Protein AF-A0A7S1F2E7-F1 (afdb_monomer)

Sequence (267 aa):
MRHEATCPLLSLRSSLRAWLSRVRRRLTCGGFAGCEDGRIEALAFGALISMDSNTFSDDFDNADAFGRAISESTTFASAPDLCTPSGVSAFYSFFETNSADRLPWSRKRTLSTSHRSLDHPRVTDFEGYWELKRIEGDVDSFMAEAGAGWAMRQLAKSMNYGVGHTEQEVSVSDNVITIANKVGLKETVACLPLDAREVVGASLDGRQCITCAHWDGQCLRVDTKKMDGTKTSTSKRYFVGESLVVEASTMTGITVRRLYSERFRPM

Radius of gyration: 23.41 Å; Cα contacts (8 Å, |Δi|>4): 314; chains: 1; bounding box: 48×64×69 Å

InterPro domains:
  IPR012674 Calycin [G3DSA:2.40.128.20] (122-262)
  IPR012674 Calycin [SSF50814] (125-260)

Secondary structure (DSSP, 8-state):
---PPPPTHHHHHHHHHHHHHHHHHHHHS----S-GGGHHHHHHHHHHH---TT--SS-----HHHHHTTSS----------------TTSS-S-----------------------TTS--GGGG-EEEEEEEEEE-HHHHHHHTT--HHHHHHHHHTGGGTTTEEEEEEEETTEEEEEEEETTEEEEEEEESSS-EEEEE-TTS-EEEEEEEEETTEEEEEEEETTS-EEEEEEEEEETTEEEEEEE-TT--EEEEEEEE-----

Mean predicted aligned error: 15.24 Å

pLDDT: mean 71.51, std 27.05, range [26.69, 98.56]

Foldseek 3Di:
DDDDDDDPVVVVVVVVVVVVVVVVCVVVVDPDDDDPVVPPVVVVVVVVVPDDPPDPDDDPDDPPPVVVVPPPDDDDDDDDDDDDDPPDQPDPPDDDDPPPPPDPPPDPDDPPPPPQDPQAGDLCLPAAKWAFADKDFDVLVVCVLVVNDPVVSVVCVVCVVQHRQWMWGWDDDDQWIWIWIGGHPDIDIDIAGAPQDWDWDADPVRAIKIWGWYDDRRWTKIWIGHPVRHTFKIWIWHDDPQWIWIWIAGPVGGIMITTIHGDDDDD

Solvent-accessible surface area (backbone atoms only — not comparable to full-atom values): 16815 Å² total; per-residue (Å²): 136,87,83,84,80,85,72,74,72,68,62,56,59,55,55,52,52,54,48,55,54,50,56,52,47,57,68,74,68,61,89,76,83,86,70,80,84,64,56,63,66,53,51,61,54,54,61,70,73,70,61,75,92,83,78,89,76,90,85,92,84,72,81,68,69,68,64,61,75,70,72,81,78,86,83,88,84,86,85,82,93,81,93,76,93,86,77,84,83,79,82,75,79,86,78,87,70,89,79,79,82,77,72,88,81,84,71,89,73,73,88,67,85,63,81,74,56,88,88,57,69,52,80,72,73,64,45,44,39,30,33,28,69,43,76,45,65,58,59,62,63,46,38,44,76,73,66,47,52,70,70,60,49,54,53,36,55,75,49,59,68,36,48,80,47,27,37,36,40,31,46,73,56,98,62,31,43,36,41,36,39,32,51,78,83,47,72,48,77,46,78,39,42,54,81,55,47,78,40,82,44,71,42,98,88,67,45,66,25,35,35,30,22,33,77,56,89,68,26,47,32,35,45,33,21,40,81,88,65,50,72,53,42,41,36,37,37,37,72,59,87,84,30,44,33,42,36,38,32,43,82,90,61,52,48,34,38,38,36,20,38,75,46,87,75,86,129

Structure (mmCIF, N/CA/C/O backbone):
data_AF-A0A7S1F2E7-F1
#
_entry.id   AF-A0A7S1F2E7-F1
#
loop_
_atom_site.group_PDB
_atom_site.id
_atom_site.type_symbol
_atom_site.label_atom_id
_atom_site.label_alt_id
_atom_site.label_comp_id
_atom_site.label_asym_id
_atom_site.label_entity_id
_atom_site.label_seq_id
_atom_site.pdbx_PDB_ins_code
_atom_site.Cartn_x
_atom_site.Cartn_y
_atom_site.Cartn_z
_atom_site.occupancy
_atom_site.B_iso_or_equiv
_atom_site.auth_seq_id
_atom_site.auth_comp_id
_atom_site.auth_asym_id
_atom_site.auth_atom_id
_atom_site.pdbx_PDB_model_num
ATOM 1 N N . MET A 1 1 ? 26.638 18.504 -31.647 1.00 39.47 1 MET A N 1
ATOM 2 C CA . MET A 1 1 ? 26.180 19.670 -30.862 1.00 39.47 1 MET A CA 1
ATOM 3 C C . MET A 1 1 ? 25.590 19.146 -29.565 1.00 39.47 1 MET A C 1
ATOM 5 O O . MET A 1 1 ? 24.627 18.397 -29.621 1.00 39.47 1 MET A O 1
ATOM 9 N N . ARG A 1 2 ? 26.235 19.410 -28.423 1.00 28.69 2 ARG A N 1
ATOM 10 C CA . ARG A 1 2 ? 25.732 19.003 -27.104 1.00 28.69 2 ARG A CA 1
ATOM 11 C C . ARG A 1 2 ? 24.887 20.155 -26.560 1.00 28.69 2 ARG A C 1
ATOM 13 O O . ARG A 1 2 ? 25.407 21.255 -26.428 1.00 28.69 2 ARG A O 1
ATOM 20 N N . HIS A 1 3 ? 23.604 19.908 -26.313 1.00 29.58 3 HIS A N 1
ATOM 21 C CA . HIS A 1 3 ? 22.739 20.835 -25.589 1.00 29.58 3 HIS A CA 1
ATOM 22 C C . HIS A 1 3 ? 22.959 20.625 -24.089 1.00 29.58 3 HIS A C 1
ATOM 24 O O . HIS A 1 3 ? 22.669 19.551 -23.565 1.00 29.58 3 HIS A O 1
ATOM 30 N N . GLU A 1 4 ? 23.495 21.637 -23.411 1.00 31.84 4 GLU A N 1
ATOM 31 C CA . GLU A 1 4 ? 23.505 21.705 -21.951 1.00 31.84 4 GLU A CA 1
ATOM 32 C C . GLU A 1 4 ? 22.105 22.098 -21.463 1.00 31.84 4 GLU A C 1
ATOM 34 O O . GLU A 1 4 ? 21.573 23.146 -21.829 1.00 31.84 4 GLU A O 1
ATOM 39 N N . ALA A 1 5 ? 21.488 21.231 -20.659 1.00 32.59 5 ALA A N 1
ATOM 40 C CA . ALA A 1 5 ? 20.210 21.495 -20.016 1.00 32.59 5 ALA A CA 1
ATOM 41 C C . ALA A 1 5 ? 20.426 22.364 -18.769 1.00 32.59 5 ALA A C 1
ATOM 43 O O . ALA A 1 5 ? 21.135 21.987 -17.834 1.00 32.59 5 ALA A O 1
ATOM 44 N N . THR A 1 6 ? 19.806 23.542 -18.760 1.00 38.34 6 THR A N 1
ATOM 45 C CA . THR A 1 6 ? 19.826 24.484 -17.639 1.00 38.34 6 THR A CA 1
ATOM 46 C C . THR A 1 6 ? 19.000 23.934 -16.473 1.00 38.34 6 THR A C 1
ATOM 48 O O . THR A 1 6 ? 17.830 23.588 -16.622 1.00 38.34 6 THR A O 1
ATOM 51 N N . CYS A 1 7 ? 19.625 23.833 -15.301 1.00 32.81 7 CYS A N 1
ATOM 52 C CA . CYS A 1 7 ? 19.081 23.162 -14.123 1.00 32.81 7 CYS A CA 1
ATOM 53 C C . CYS A 1 7 ? 18.091 24.075 -13.348 1.00 32.81 7 CYS A C 1
ATOM 55 O O . CYS A 1 7 ? 18.486 25.165 -12.926 1.00 32.81 7 CYS A O 1
ATOM 57 N N . PRO A 1 8 ? 16.833 23.659 -13.084 1.00 38.09 8 PRO A N 1
ATOM 58 C CA . PRO A 1 8 ? 15.793 24.482 -12.437 1.00 38.09 8 PRO A CA 1
ATOM 59 C C . PRO A 1 8 ? 15.972 24.701 -10.916 1.00 38.09 8 PRO A C 1
ATOM 61 O O . PRO A 1 8 ? 15.154 25.359 -10.271 1.00 38.09 8 PRO A O 1
ATOM 64 N N . LEU A 1 9 ? 17.064 24.214 -10.319 1.00 38.12 9 LEU A N 1
ATOM 65 C CA . LEU A 1 9 ? 17.314 24.258 -8.868 1.00 38.12 9 LEU A CA 1
ATOM 66 C C . LEU A 1 9 ? 17.513 25.673 -8.288 1.00 38.12 9 LEU A C 1
ATOM 68 O O . LEU A 1 9 ? 17.379 25.868 -7.078 1.00 38.12 9 LEU A O 1
ATOM 72 N N . LEU A 1 10 ? 17.796 26.678 -9.122 1.00 36.28 10 LEU A N 1
ATOM 73 C CA . LEU A 1 10 ? 17.991 28.060 -8.664 1.00 36.28 10 LEU A CA 1
ATOM 74 C C . LEU A 1 10 ? 16.671 28.810 -8.410 1.00 36.28 10 LEU A C 1
ATOM 7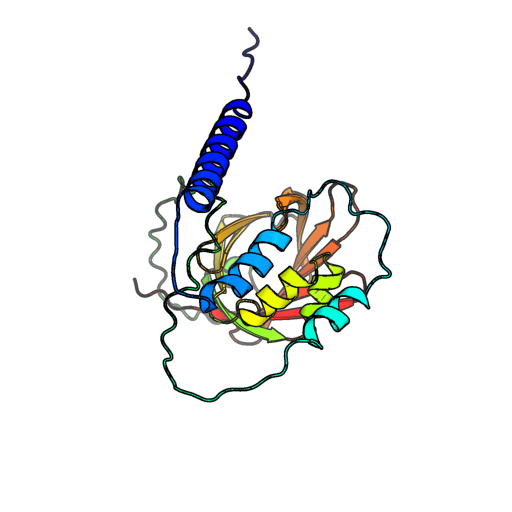6 O O . LEU A 1 10 ? 16.647 29.723 -7.585 1.00 36.28 10 LEU A O 1
ATOM 80 N N . SER A 1 11 ? 15.561 28.387 -9.026 1.00 44.97 11 SER A N 1
ATOM 81 C CA . SER A 1 11 ? 14.230 28.984 -8.809 1.00 44.97 11 SER A CA 1
ATOM 82 C C . SER A 1 11 ? 13.611 28.586 -7.458 1.00 44.97 11 SER A C 1
ATOM 84 O O . SER A 1 11 ? 12.856 29.350 -6.858 1.00 44.97 11 SER A O 1
ATOM 86 N N . LEU A 1 12 ? 13.986 27.423 -6.917 1.00 38.97 12 LEU A N 1
ATOM 87 C CA . LEU A 1 12 ? 13.426 26.897 -5.668 1.00 38.97 12 LEU A CA 1
ATOM 88 C C . LEU A 1 12 ? 13.927 27.663 -4.426 1.00 38.97 12 LEU A C 1
ATOM 90 O O . LEU A 1 12 ? 13.185 27.901 -3.472 1.00 38.97 12 LEU A O 1
ATOM 94 N N . ARG A 1 13 ? 15.199 28.087 -4.445 1.00 45.81 13 ARG A N 1
ATOM 95 C CA . ARG A 1 13 ? 15.850 28.766 -3.310 1.00 45.81 13 ARG A CA 1
ATOM 96 C C . ARG A 1 13 ? 15.360 30.203 -3.111 1.00 45.81 13 ARG A C 1
ATOM 98 O O . ARG A 1 13 ? 15.326 30.678 -1.974 1.00 45.81 13 ARG A O 1
ATOM 105 N N . SER A 1 14 ? 14.970 30.893 -4.183 1.00 48.38 14 SER A N 1
ATOM 106 C CA . SER A 1 14 ? 14.433 32.258 -4.107 1.00 48.38 14 SER A CA 1
ATOM 107 C C . SER A 1 14 ? 13.004 32.274 -3.556 1.00 48.38 14 SER A C 1
ATOM 109 O O . SER A 1 14 ? 12.697 33.093 -2.687 1.00 48.38 14 SER A O 1
ATOM 111 N N . SER A 1 15 ? 12.168 31.317 -3.965 1.00 51.94 15 SER A N 1
ATOM 112 C CA . SER A 1 15 ? 10.782 31.179 -3.500 1.00 51.94 15 SER A CA 1
ATOM 113 C C . SER A 1 15 ? 10.686 30.824 -2.010 1.00 51.94 15 SER A C 1
ATOM 115 O O . SER A 1 15 ? 9.899 31.433 -1.282 1.00 51.94 15 SER A O 1
ATOM 117 N N . LEU A 1 16 ? 11.552 29.929 -1.515 1.00 46.59 16 LEU A N 1
ATOM 118 C CA . LEU A 1 16 ? 11.601 29.558 -0.094 1.00 46.59 16 LEU A CA 1
ATOM 119 C C . LEU A 1 16 ? 12.043 30.733 0.799 1.00 46.59 16 LEU A C 1
ATOM 121 O O . LEU A 1 16 ? 11.422 31.008 1.827 1.00 46.59 16 LEU A O 1
ATOM 125 N N . ARG A 1 17 ? 13.073 31.490 0.386 1.00 59.97 17 ARG A N 1
ATOM 126 C CA . ARG A 1 17 ? 13.519 32.693 1.119 1.00 59.97 17 ARG A CA 1
ATOM 127 C C . ARG A 1 17 ? 12.451 33.786 1.130 1.00 59.97 17 ARG A C 1
ATOM 129 O O . ARG A 1 17 ? 12.253 34.433 2.159 1.00 59.97 17 ARG A O 1
ATOM 136 N N . ALA A 1 18 ? 11.739 33.981 0.018 1.00 61.00 18 ALA A N 1
ATOM 137 C CA . ALA A 1 18 ? 10.651 34.951 -0.058 1.00 61.00 18 ALA A CA 1
ATOM 138 C C . ALA A 1 18 ? 9.500 34.587 0.895 1.00 61.00 18 ALA A C 1
ATOM 140 O O . ALA A 1 18 ? 8.989 35.469 1.592 1.00 61.00 18 ALA A O 1
ATOM 141 N N . TRP A 1 19 ? 9.146 33.302 0.993 1.00 63.44 19 TRP A N 1
ATOM 142 C CA . TRP A 1 19 ? 8.111 32.812 1.904 1.00 63.44 19 TRP A CA 1
ATOM 143 C C . TRP A 1 19 ? 8.512 32.947 3.380 1.00 63.44 19 TRP A C 1
ATOM 145 O O . TRP A 1 19 ? 7.783 33.580 4.148 1.00 63.44 19 TRP A O 1
ATOM 155 N N . LEU A 1 20 ? 9.717 32.500 3.758 1.00 59.06 20 LEU A N 1
ATOM 156 C CA . LEU A 1 20 ? 10.249 32.665 5.120 1.00 59.06 20 LEU A CA 1
ATOM 157 C C . LEU A 1 20 ? 10.307 34.144 5.539 1.00 59.06 20 LEU A C 1
ATOM 159 O O . LEU A 1 20 ? 9.994 34.486 6.678 1.00 59.06 20 LEU A O 1
ATOM 163 N N . SER A 1 21 ? 10.615 35.052 4.605 1.00 67.25 21 SER A N 1
ATOM 164 C CA . SER A 1 21 ? 10.607 36.497 4.873 1.00 67.25 21 SER A CA 1
ATOM 165 C C . SER A 1 21 ? 9.204 37.081 5.110 1.00 67.25 21 SER A C 1
ATOM 167 O O . SER A 1 21 ? 9.083 38.109 5.780 1.00 67.25 21 SER A O 1
ATOM 169 N N . ARG A 1 22 ? 8.142 36.465 4.563 1.00 63.72 22 ARG A N 1
ATOM 170 C CA . ARG A 1 22 ? 6.741 36.877 4.783 1.00 63.72 22 ARG A CA 1
ATOM 171 C C . ARG A 1 22 ? 6.193 36.323 6.093 1.00 63.72 22 ARG A C 1
ATOM 173 O O . ARG A 1 22 ? 5.528 37.064 6.809 1.00 63.72 22 ARG A O 1
ATOM 180 N N . VAL A 1 23 ? 6.515 35.071 6.421 1.00 60.38 23 VAL A N 1
ATOM 181 C CA . VAL A 1 23 ? 6.162 34.455 7.711 1.00 60.38 23 VAL A CA 1
ATOM 182 C C . VAL A 1 23 ? 6.830 35.223 8.852 1.00 60.38 23 VAL A C 1
ATOM 184 O O . VAL A 1 23 ? 6.149 35.676 9.768 1.00 60.38 23 VAL A O 1
ATOM 187 N N . ARG A 1 24 ? 8.136 35.505 8.737 1.00 69.06 24 ARG A N 1
ATOM 188 C CA . ARG A 1 24 ? 8.874 36.290 9.735 1.00 69.06 24 ARG A CA 1
ATOM 189 C C . ARG A 1 24 ? 8.325 37.710 9.888 1.00 69.06 24 ARG A C 1
ATOM 191 O O . ARG A 1 24 ? 8.157 38.156 11.013 1.00 69.06 24 ARG A O 1
ATOM 198 N N . ARG A 1 25 ? 7.968 38.391 8.787 1.00 65.69 25 ARG A N 1
ATOM 199 C CA . ARG A 1 25 ? 7.355 39.735 8.842 1.00 65.69 25 ARG A CA 1
ATOM 200 C C . ARG A 1 25 ? 5.981 39.749 9.509 1.00 65.69 25 ARG A C 1
ATOM 202 O O . ARG A 1 25 ? 5.687 40.690 10.236 1.00 65.69 25 ARG A O 1
ATOM 209 N N . ARG A 1 26 ? 5.151 38.721 9.306 1.00 58.38 26 ARG A N 1
ATOM 210 C CA . ARG A 1 26 ? 3.853 38.616 9.998 1.00 58.38 26 ARG A CA 1
ATOM 211 C C . ARG A 1 26 ? 4.014 38.391 11.499 1.00 58.38 26 ARG A C 1
ATOM 213 O O . ARG A 1 26 ? 3.232 38.940 12.263 1.00 58.38 26 ARG A O 1
ATOM 220 N N . LEU A 1 27 ? 5.052 37.664 11.909 1.00 57.78 27 LEU A N 1
ATOM 221 C CA . LEU A 1 27 ? 5.362 37.435 13.322 1.00 57.78 27 LEU A CA 1
ATOM 222 C C . LEU A 1 27 ? 5.989 38.661 14.004 1.00 57.78 27 LEU A C 1
ATOM 224 O O . LEU A 1 27 ? 5.767 38.869 15.189 1.00 57.78 27 LEU A O 1
ATOM 228 N N . THR A 1 28 ? 6.740 39.497 13.279 1.00 62.25 28 THR A N 1
ATOM 229 C CA . THR A 1 28 ? 7.390 40.688 13.861 1.00 62.25 28 THR A CA 1
ATOM 230 C C . THR A 1 28 ? 6.540 41.959 13.826 1.00 62.25 28 THR A C 1
ATOM 232 O O . THR A 1 28 ? 6.852 42.900 14.546 1.00 62.25 28 THR A O 1
ATOM 235 N N . CYS A 1 29 ? 5.497 42.028 12.990 1.00 51.38 29 CYS A N 1
ATOM 236 C CA . CYS A 1 29 ? 4.684 43.244 12.822 1.00 51.38 29 CYS A CA 1
ATOM 237 C C . CYS A 1 29 ? 3.299 43.181 13.494 1.00 51.38 29 CYS A C 1
ATOM 239 O O . CYS A 1 29 ? 2.543 44.145 13.405 1.00 51.38 29 CYS A O 1
ATOM 241 N N . GLY A 1 30 ? 2.952 42.080 14.164 1.00 44.50 30 GLY A N 1
ATOM 242 C CA . GLY A 1 30 ? 1.693 41.947 14.897 1.00 44.50 30 GLY A CA 1
ATOM 243 C C . GLY A 1 30 ? 1.834 42.371 16.354 1.00 44.50 30 GLY A C 1
ATOM 244 O O . GLY A 1 30 ? 2.096 41.534 17.212 1.00 44.50 30 GLY A O 1
ATOM 245 N N . GLY A 1 31 ? 1.630 43.657 16.644 1.00 52.44 31 GLY A N 1
ATOM 246 C CA . GLY A 1 31 ? 1.320 44.113 17.997 1.00 52.44 31 GLY A CA 1
ATOM 247 C C . GLY A 1 31 ? -0.058 43.596 18.409 1.00 52.44 31 GLY A C 1
ATOM 248 O O . GLY A 1 31 ? -1.055 44.273 18.193 1.00 52.44 31 GLY A O 1
ATOM 249 N N . PHE A 1 32 ? -0.115 42.385 18.962 1.00 43.34 32 PHE A N 1
ATOM 250 C CA . PHE A 1 32 ? -1.311 41.851 19.608 1.00 43.34 32 PHE A CA 1
ATOM 251 C C . PHE A 1 32 ? -1.227 42.134 21.106 1.00 43.34 32 PHE A C 1
ATOM 253 O O . PHE A 1 32 ? -0.624 41.390 21.877 1.00 43.34 32 PHE A O 1
ATOM 260 N N . ALA A 1 33 ? -1.825 43.253 21.504 1.00 49.75 33 ALA A N 1
ATOM 261 C CA . ALA A 1 33 ? -2.261 43.453 22.872 1.00 49.75 33 ALA A CA 1
ATOM 262 C C . ALA A 1 33 ? -3.587 42.698 23.055 1.00 49.75 33 ALA A C 1
ATOM 264 O O . ALA A 1 33 ? -4.562 42.999 22.371 1.00 49.75 33 ALA A O 1
ATOM 265 N N . GLY A 1 34 ? -3.607 41.724 23.969 1.00 49.69 34 GLY A N 1
ATOM 266 C CA . GLY A 1 34 ? -4.841 41.177 24.541 1.00 49.69 34 GLY A CA 1
ATOM 267 C C . GLY A 1 34 ? -5.441 39.953 23.846 1.00 49.69 34 GLY A C 1
ATOM 268 O O . GLY A 1 34 ? -6.551 40.033 23.337 1.00 49.69 34 GLY A O 1
ATOM 269 N N . CYS A 1 35 ? -4.746 38.813 23.865 1.00 41.09 35 CYS A N 1
ATOM 270 C CA . CYS A 1 35 ? -5.386 37.489 23.887 1.00 41.09 35 CYS A CA 1
ATOM 271 C C . CYS A 1 35 ? -4.326 36.441 24.271 1.00 41.09 35 CYS A C 1
ATOM 273 O O . CYS A 1 35 ? -3.470 36.102 23.454 1.00 41.09 35 CYS A O 1
ATOM 275 N N . GLU A 1 36 ? -4.309 35.994 25.530 1.00 50.66 36 GLU A N 1
ATOM 276 C CA . GLU A 1 36 ? -3.274 35.075 26.039 1.00 50.66 36 GLU A CA 1
ATOM 277 C C . GLU A 1 36 ? -3.480 33.609 25.615 1.00 50.66 36 GLU A C 1
ATOM 279 O O . GLU A 1 36 ? -2.533 32.826 25.672 1.00 50.66 36 GLU A O 1
ATOM 284 N N . ASP A 1 37 ? -4.633 33.256 25.039 1.00 50.47 37 ASP A N 1
ATOM 285 C CA . ASP A 1 37 ? -4.961 31.859 24.708 1.00 50.47 37 ASP A CA 1
ATOM 286 C C . ASP A 1 37 ? -4.424 31.368 23.349 1.00 50.47 37 ASP A C 1
ATOM 288 O O . ASP A 1 37 ? -4.472 30.181 23.045 1.00 50.47 37 ASP A O 1
ATOM 292 N N . GLY A 1 38 ? -3.825 32.243 22.532 1.00 42.44 38 GLY A N 1
ATOM 293 C CA . GLY A 1 38 ? -3.190 31.858 21.257 1.00 42.44 38 GLY A CA 1
ATOM 294 C C . GLY A 1 38 ? -1.702 31.496 21.361 1.00 42.44 38 GLY A C 1
ATOM 295 O O . GLY A 1 38 ? -1.066 31.164 20.358 1.00 42.44 38 GLY A O 1
ATOM 296 N N . ARG A 1 39 ? -1.102 31.618 22.552 1.00 42.97 39 ARG A N 1
ATOM 297 C CA . ARG A 1 39 ? 0.361 31.612 22.712 1.00 42.97 39 ARG A CA 1
ATOM 298 C C . ARG A 1 39 ? 0.954 30.211 22.889 1.00 42.97 39 ARG A C 1
ATOM 300 O O . ARG A 1 39 ? 2.108 30.009 22.528 1.00 42.97 39 ARG A O 1
ATOM 307 N N . ILE A 1 40 ? 0.179 29.240 23.379 1.00 44.41 40 ILE A N 1
ATOM 308 C CA . ILE A 1 40 ? 0.685 27.892 23.698 1.00 44.41 40 ILE A CA 1
ATOM 309 C C . ILE A 1 40 ? 0.707 26.982 22.454 1.00 44.41 40 ILE A C 1
ATOM 311 O O . ILE A 1 40 ? 1.705 26.301 22.219 1.00 44.41 40 ILE A O 1
ATOM 315 N N . GLU A 1 41 ? -0.302 27.045 21.575 1.00 37.09 41 GLU A N 1
ATOM 316 C CA . GLU A 1 41 ? -0.317 26.230 20.345 1.00 37.09 41 GLU A CA 1
ATOM 317 C C . GLU A 1 41 ? 0.707 26.700 19.296 1.00 37.09 41 GLU A C 1
ATOM 319 O O . GLU A 1 41 ? 1.323 25.886 18.605 1.00 37.09 41 GLU A O 1
ATOM 324 N N . ALA A 1 42 ? 0.974 28.008 19.221 1.00 38.69 42 ALA A N 1
ATOM 325 C CA . ALA A 1 42 ? 1.976 28.561 18.310 1.00 38.69 42 ALA A CA 1
ATOM 326 C C . ALA A 1 42 ? 3.423 28.251 18.746 1.00 38.69 42 ALA A C 1
ATOM 328 O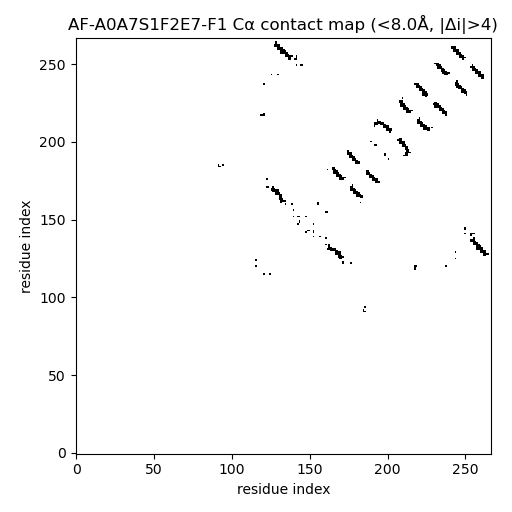 O . ALA A 1 42 ? 4.305 28.107 17.896 1.00 38.69 42 ALA A O 1
ATOM 329 N N . LEU A 1 43 ? 3.681 28.112 20.054 1.00 38.34 43 LEU A N 1
ATOM 330 C CA . LEU A 1 43 ? 5.005 27.758 20.578 1.00 38.34 43 LEU A CA 1
ATOM 331 C C . LEU A 1 43 ? 5.319 26.264 20.399 1.00 38.34 43 LEU A C 1
ATOM 333 O O . LEU A 1 43 ? 6.451 25.929 20.047 1.00 38.34 43 LEU A O 1
ATOM 337 N N . ALA A 1 44 ? 4.318 25.383 20.514 1.00 35.84 44 ALA A N 1
ATOM 338 C CA . ALA A 1 44 ? 4.466 23.967 20.166 1.00 35.84 44 ALA A CA 1
ATOM 339 C C . ALA A 1 44 ? 4.734 23.765 18.658 1.00 35.84 44 ALA A C 1
ATOM 341 O O . ALA A 1 44 ? 5.546 22.921 18.275 1.00 35.84 44 ALA A O 1
ATOM 342 N N . PHE A 1 45 ? 4.129 24.593 17.797 1.00 34.19 45 PHE A N 1
ATOM 343 C CA . PHE A 1 45 ? 4.357 24.555 16.347 1.00 34.19 45 PHE A CA 1
ATOM 344 C C . PHE A 1 45 ? 5.692 25.171 15.901 1.00 34.19 45 PHE A C 1
ATOM 346 O O . PHE A 1 45 ? 6.302 24.696 14.943 1.00 34.19 45 PHE A O 1
ATOM 353 N N . GLY A 1 46 ? 6.173 26.205 16.596 1.00 32.66 46 GLY A N 1
ATOM 354 C CA . GLY A 1 46 ? 7.466 26.835 16.313 1.00 32.66 46 GLY A CA 1
ATOM 355 C C . GLY A 1 46 ? 8.664 25.940 16.647 1.00 32.66 46 GLY A C 1
ATOM 356 O O . GLY A 1 46 ? 9.645 25.931 15.903 1.00 32.66 46 GLY A O 1
ATOM 357 N N . ALA A 1 47 ? 8.569 25.140 17.713 1.00 34.53 47 ALA A N 1
ATOM 358 C CA . ALA A 1 47 ? 9.630 24.213 18.108 1.00 34.53 47 ALA A CA 1
ATOM 359 C C . ALA A 1 47 ? 9.798 23.040 17.121 1.00 34.53 47 ALA A C 1
ATOM 361 O O . ALA A 1 47 ? 10.917 22.583 16.898 1.00 34.53 47 ALA A O 1
ATOM 362 N N . LEU A 1 48 ? 8.716 22.602 16.465 1.00 31.16 48 LEU A N 1
ATOM 363 C CA . LEU A 1 48 ? 8.739 21.474 15.522 1.00 31.16 48 LEU A CA 1
ATOM 364 C C . LEU A 1 48 ? 9.349 21.815 14.149 1.00 31.16 48 LEU A C 1
ATOM 366 O O . LEU A 1 48 ? 9.757 20.915 13.420 1.00 31.16 48 LEU A O 1
ATOM 370 N N . ILE A 1 49 ? 9.420 23.101 13.789 1.00 36.94 49 ILE A N 1
ATOM 371 C CA . ILE A 1 49 ? 9.941 23.569 12.488 1.00 36.94 49 ILE A CA 1
ATOM 372 C C . ILE A 1 49 ? 11.408 24.036 12.601 1.00 36.94 49 ILE A C 1
ATOM 374 O O . ILE A 1 49 ? 12.076 24.241 11.590 1.00 36.94 49 ILE A O 1
ATOM 378 N N . SER A 1 50 ? 11.948 24.141 13.820 1.00 30.58 50 SER A N 1
ATOM 379 C CA . SER A 1 50 ? 13.346 24.516 14.086 1.00 30.58 50 SER A CA 1
ATOM 380 C C . SER A 1 50 ? 14.260 23.311 14.357 1.00 30.58 50 SER A C 1
ATOM 382 O O . SER A 1 50 ? 15.216 23.422 15.124 1.00 30.58 50 SER A O 1
ATOM 384 N N . MET A 1 51 ? 13.981 22.158 13.746 1.00 31.73 51 MET A N 1
ATOM 385 C CA . MET A 1 51 ? 14.890 21.011 13.754 1.00 31.73 51 MET A CA 1
ATOM 386 C C . MET A 1 51 ? 15.429 20.785 12.342 1.00 31.73 51 MET A C 1
ATOM 388 O O . MET A 1 51 ? 14.744 20.252 11.471 1.00 31.73 51 MET A O 1
ATOM 392 N N . ASP A 1 52 ? 16.662 21.240 12.121 1.00 27.08 52 ASP A N 1
ATOM 393 C CA . ASP A 1 52 ? 17.436 20.950 10.919 1.00 27.08 52 ASP A CA 1
ATOM 394 C C . ASP A 1 52 ? 17.612 19.433 10.763 1.00 27.08 52 ASP A C 1
ATOM 396 O O . ASP A 1 52 ? 18.126 18.736 11.637 1.00 27.08 52 ASP A O 1
ATOM 400 N N . SER A 1 53 ? 17.210 18.911 9.607 1.00 36.78 53 SER A N 1
ATOM 401 C CA . SER A 1 53 ? 17.193 17.484 9.274 1.00 36.78 53 SER A CA 1
ATOM 402 C C . SER A 1 53 ? 18.571 16.899 8.922 1.00 36.78 53 SER A C 1
ATOM 404 O O . SER A 1 53 ? 18.637 15.953 8.140 1.00 36.78 53 SER A O 1
ATOM 406 N N . ASN A 1 54 ? 19.668 17.463 9.438 1.00 30.64 54 ASN A N 1
ATOM 407 C CA . ASN A 1 54 ? 21.031 17.060 9.058 1.00 30.64 54 ASN A CA 1
ATOM 408 C C . ASN A 1 54 ? 21.911 16.527 10.198 1.00 30.64 54 ASN A C 1
ATOM 410 O O . ASN A 1 54 ? 23.082 16.240 9.969 1.00 30.64 54 ASN A O 1
ATOM 414 N N . THR A 1 55 ? 21.349 16.309 11.383 1.00 35.09 55 THR A N 1
ATOM 415 C CA . THR A 1 55 ? 22.008 15.594 12.487 1.00 35.09 55 THR A CA 1
ATOM 416 C C . THR A 1 55 ? 20.958 14.794 13.246 1.00 35.09 55 THR A C 1
ATOM 418 O O . THR A 1 55 ? 20.424 15.242 14.254 1.00 35.09 55 THR A O 1
ATOM 421 N N . PHE A 1 56 ? 20.595 13.631 12.708 1.00 35.50 56 PHE A N 1
ATOM 422 C CA . PHE A 1 56 ? 19.801 12.631 13.424 1.00 35.50 56 PHE A CA 1
ATOM 423 C C . PHE A 1 56 ? 20.283 11.231 13.029 1.00 35.50 56 PHE A C 1
ATOM 425 O O . PHE A 1 56 ? 19.585 10.454 12.380 1.00 35.50 56 PHE A O 1
ATOM 432 N N . SER A 1 57 ? 21.536 10.947 13.370 1.00 39.94 57 SER A N 1
ATOM 433 C CA . SER A 1 57 ? 21.985 9.601 13.707 1.00 39.94 57 SER A CA 1
ATOM 434 C C . SER A 1 57 ? 22.784 9.729 14.998 1.00 39.94 57 SER A C 1
ATOM 436 O O . SER A 1 57 ? 23.610 10.630 15.096 1.00 39.94 57 SER A O 1
ATOM 438 N N . ASP A 1 58 ? 22.503 8.841 15.946 1.00 35.59 58 ASP A N 1
ATOM 439 C CA . ASP A 1 58 ? 23.163 8.701 17.248 1.00 35.59 58 ASP A CA 1
ATOM 440 C C . ASP A 1 58 ? 22.732 9.729 18.307 1.00 35.59 58 ASP A C 1
ATOM 442 O O . ASP A 1 58 ? 23.408 10.719 18.541 1.00 35.59 58 ASP A O 1
ATOM 446 N N . ASP A 1 59 ? 21.553 9.505 18.900 1.00 34.97 59 ASP A N 1
ATOM 447 C CA . ASP A 1 59 ? 21.320 9.592 20.356 1.00 34.97 59 ASP A CA 1
ATOM 448 C C . ASP A 1 59 ? 19.833 9.327 20.643 1.00 34.97 59 ASP A C 1
ATOM 450 O O . ASP A 1 59 ? 18.973 10.205 20.552 1.00 34.97 59 ASP A O 1
ATOM 454 N N . PHE A 1 60 ? 19.511 8.070 20.955 1.00 42.59 60 PHE A N 1
ATOM 455 C CA . PHE A 1 60 ? 18.159 7.626 21.296 1.00 42.59 60 PHE A CA 1
ATOM 456 C C . PHE A 1 60 ? 18.148 7.093 22.732 1.00 42.59 60 PHE A C 1
ATOM 458 O O . PHE A 1 60 ? 18.043 5.895 22.938 1.00 42.59 60 PHE A O 1
ATOM 465 N N . ASP A 1 61 ? 18.280 7.995 23.710 1.00 39.06 61 ASP A N 1
ATOM 466 C CA . ASP A 1 61 ? 18.063 7.721 25.143 1.00 39.06 61 ASP A CA 1
ATOM 467 C C . ASP A 1 61 ? 17.636 9.000 25.895 1.00 39.06 61 ASP A C 1
ATOM 469 O O . ASP A 1 61 ? 18.260 9.441 26.858 1.00 39.06 61 ASP A O 1
ATOM 473 N N . ASN A 1 62 ? 16.556 9.658 25.456 1.00 41.22 62 ASN A N 1
ATOM 474 C CA . ASN A 1 62 ? 15.961 10.734 26.259 1.00 41.22 62 ASN A CA 1
ATOM 475 C C . ASN A 1 62 ? 14.429 10.766 26.164 1.00 41.22 62 ASN A C 1
ATOM 477 O O . ASN A 1 62 ? 13.830 11.657 25.564 1.00 41.22 62 ASN A O 1
ATOM 481 N N . ALA A 1 63 ? 13.792 9.761 26.768 1.00 41.12 63 ALA A N 1
ATOM 482 C CA . ALA A 1 63 ? 12.344 9.729 26.983 1.00 41.12 63 ALA A CA 1
ATOM 483 C C . ALA A 1 63 ? 11.889 10.600 28.181 1.00 41.12 63 ALA A C 1
ATOM 485 O O . ALA A 1 63 ? 10.699 10.878 28.315 1.00 41.12 63 ALA A O 1
ATOM 486 N N . ASP A 1 64 ? 12.816 11.091 29.013 1.00 42.84 64 ASP A N 1
ATOM 487 C CA . ASP A 1 64 ? 12.496 11.775 30.277 1.00 42.84 64 ASP A CA 1
ATOM 488 C C . ASP A 1 64 ? 12.289 13.294 30.155 1.00 42.84 64 ASP A C 1
ATOM 490 O O . ASP A 1 64 ? 11.664 13.911 31.023 1.00 42.84 64 ASP A O 1
ATOM 494 N N . ALA A 1 65 ? 12.753 13.926 29.072 1.00 42.19 65 ALA A N 1
ATOM 495 C CA . ALA A 1 65 ? 12.623 15.376 28.904 1.00 42.19 65 ALA A CA 1
ATOM 496 C C . ALA A 1 65 ? 11.186 15.830 28.573 1.00 42.19 65 ALA A C 1
ATOM 498 O O . ALA A 1 65 ? 10.790 16.938 28.935 1.00 42.19 65 ALA A O 1
ATOM 499 N N . PHE A 1 66 ? 10.377 14.979 27.932 1.00 42.16 66 PHE A N 1
ATOM 500 C CA . PHE A 1 66 ? 9.017 15.349 27.518 1.00 42.16 66 PHE A CA 1
ATOM 501 C C . PHE A 1 66 ? 7.991 15.217 28.658 1.00 42.16 66 PHE A C 1
ATOM 503 O O . PHE A 1 66 ? 7.035 15.985 28.721 1.00 42.16 66 PHE A O 1
ATOM 510 N N . GLY A 1 67 ? 8.218 14.301 29.611 1.00 34.66 67 GLY A N 1
ATOM 511 C CA . GLY A 1 67 ? 7.334 14.102 30.767 1.00 34.66 67 GLY A CA 1
ATOM 512 C C . GLY A 1 67 ? 7.350 15.259 31.773 1.00 34.66 67 GLY A C 1
ATOM 513 O O . GLY A 1 67 ? 6.340 15.526 32.420 1.00 34.66 67 GLY A O 1
ATOM 514 N N . ARG A 1 68 ? 8.463 16.003 31.875 1.00 39.22 68 ARG A N 1
ATOM 515 C CA . ARG A 1 68 ? 8.580 17.128 32.823 1.00 39.22 68 ARG A CA 1
ATOM 516 C C . ARG A 1 68 ? 7.872 18.402 32.363 1.00 39.22 68 ARG A C 1
ATOM 518 O O . ARG A 1 68 ? 7.444 19.175 33.210 1.00 39.22 68 ARG A O 1
ATOM 525 N N . ALA A 1 69 ? 7.670 18.596 31.060 1.00 40.41 69 ALA A N 1
ATOM 526 C CA . ALA A 1 69 ? 7.004 19.793 30.536 1.00 40.41 69 ALA A CA 1
ATOM 527 C C . ALA A 1 69 ? 5.482 19.822 30.792 1.00 40.41 69 ALA A C 1
ATOM 529 O O . ALA A 1 69 ? 4.859 20.870 30.656 1.00 40.41 69 ALA A O 1
ATOM 530 N N . ILE A 1 70 ? 4.877 18.691 31.179 1.00 39.47 70 ILE A N 1
ATOM 531 C CA . ILE A 1 70 ? 3.420 18.555 31.359 1.00 39.47 70 ILE A CA 1
ATOM 532 C C . ILE A 1 70 ? 3.023 18.596 32.852 1.00 39.47 70 ILE A C 1
ATOM 534 O O . ILE A 1 70 ? 1.845 18.695 33.177 1.00 39.47 70 ILE A O 1
ATOM 538 N N . SER A 1 71 ? 3.987 18.582 33.784 1.00 37.75 71 SER A N 1
ATOM 539 C CA . SER A 1 71 ? 3.697 18.520 35.227 1.00 37.75 71 SER A CA 1
ATOM 540 C C . SER A 1 71 ? 3.635 19.880 35.945 1.00 37.75 71 SER A C 1
ATOM 542 O O . SER A 1 71 ? 3.272 19.905 37.120 1.00 37.75 71 SER A O 1
ATOM 544 N N . GLU A 1 72 ? 3.951 21.004 35.289 1.00 36.19 72 GLU A N 1
ATOM 545 C CA . GLU A 1 72 ? 4.047 22.328 35.948 1.00 36.19 72 GLU A CA 1
ATOM 546 C C . GLU A 1 72 ? 2.893 23.305 35.646 1.00 36.19 72 GLU A C 1
ATOM 548 O O . GLU A 1 72 ? 2.941 24.465 36.043 1.00 36.19 72 GLU A O 1
ATOM 553 N N . SER A 1 73 ? 1.806 22.858 35.014 1.00 37.44 73 SER A N 1
ATOM 554 C CA . SER A 1 73 ? 0.655 23.722 34.710 1.00 37.44 73 SER A CA 1
ATOM 555 C C . SER A 1 73 ? -0.653 23.093 35.185 1.00 37.44 73 SER A C 1
ATOM 557 O O . SER A 1 73 ? -1.426 22.566 34.389 1.00 37.44 73 SER A O 1
ATOM 559 N N . THR A 1 74 ? -0.921 23.165 36.492 1.00 33.91 74 THR A N 1
ATOM 560 C CA . THR A 1 74 ? -2.255 22.858 37.032 1.00 33.91 74 THR A CA 1
ATOM 561 C C . THR A 1 74 ? -2.707 23.955 37.994 1.00 33.91 74 THR A C 1
ATOM 563 O O . THR A 1 74 ? -2.531 23.841 39.201 1.00 33.91 74 THR A O 1
ATOM 566 N N . THR A 1 75 ? -3.340 25.001 37.458 1.00 36.38 75 THR A N 1
ATOM 567 C CA . THR A 1 75 ? -4.330 25.784 38.210 1.00 36.38 75 THR A CA 1
ATOM 568 C C . THR A 1 75 ? -5.541 25.998 37.309 1.00 36.38 75 THR A C 1
ATOM 570 O O . THR A 1 75 ? -5.433 26.520 36.204 1.00 36.38 75 THR A O 1
ATOM 573 N N . PHE A 1 76 ? -6.678 25.503 37.783 1.00 35.50 76 PHE A N 1
ATOM 574 C CA . PHE A 1 76 ? -7.947 25.353 37.081 1.00 35.50 76 PHE A CA 1
ATOM 575 C C . PHE A 1 76 ? -8.818 26.608 37.255 1.00 35.50 76 PHE A C 1
ATOM 577 O O . PHE A 1 76 ? -8.934 27.116 38.370 1.00 35.50 76 PHE A O 1
ATOM 584 N N . ALA A 1 77 ? -9.492 27.054 36.194 1.00 32.56 77 ALA A N 1
ATOM 585 C CA . ALA A 1 77 ? -10.676 27.910 36.279 1.00 32.56 77 ALA A CA 1
ATOM 586 C C . ALA A 1 77 ? -11.680 27.514 35.181 1.00 32.56 77 ALA A C 1
ATOM 588 O O . ALA A 1 77 ? -11.298 27.186 34.060 1.00 32.56 77 ALA A O 1
ATOM 589 N N . SER A 1 78 ? -12.959 27.484 35.551 1.00 41.44 78 SER A N 1
ATOM 590 C CA . SER A 1 78 ? -14.064 26.851 34.824 1.00 41.44 78 SER A CA 1
ATOM 591 C C . SER A 1 78 ? -14.723 27.715 33.731 1.00 41.44 78 SER A C 1
ATOM 593 O O . SER A 1 78 ? -15.041 28.871 33.993 1.00 41.44 78 SER A O 1
ATOM 595 N N . ALA A 1 79 ? -15.106 27.033 32.633 1.00 32.22 79 ALA A N 1
ATOM 596 C CA . ALA A 1 79 ? -16.225 27.269 31.685 1.00 32.22 79 ALA A CA 1
ATOM 597 C C . ALA A 1 79 ? -16.166 28.484 30.712 1.00 32.22 79 ALA A C 1
ATOM 599 O O . ALA A 1 79 ? -15.477 29.452 31.020 1.00 32.22 79 ALA A O 1
ATOM 600 N N . PRO A 1 80 ? -16.930 28.510 29.581 1.00 45.31 80 PRO A N 1
ATOM 601 C CA . PRO A 1 80 ? -17.885 27.521 29.042 1.00 45.31 80 PRO A CA 1
ATOM 602 C C . PRO A 1 80 ? -17.653 27.075 27.569 1.00 45.31 80 PRO A C 1
ATOM 604 O O . PRO A 1 80 ? -16.785 27.573 26.857 1.00 45.31 80 PRO A O 1
ATOM 607 N N . ASP A 1 81 ? -18.492 26.121 27.147 1.00 43.19 81 ASP A N 1
ATOM 608 C CA . ASP A 1 81 ? -18.662 25.529 25.813 1.00 43.19 81 ASP A CA 1
ATOM 609 C C . ASP A 1 81 ? -18.623 26.512 24.636 1.00 43.19 81 ASP A C 1
ATOM 611 O O . ASP A 1 81 ? -19.413 27.449 24.610 1.00 43.19 81 ASP A O 1
ATOM 615 N N . LEU A 1 82 ? -17.826 26.206 23.602 1.00 29.20 82 LEU A N 1
ATOM 616 C CA . LEU A 1 82 ? -18.040 26.636 22.210 1.00 29.20 82 LEU A CA 1
ATOM 617 C C . LEU A 1 82 ? -17.271 25.700 21.252 1.00 29.20 82 LEU A C 1
ATOM 619 O O . LEU A 1 82 ? -16.117 25.924 20.897 1.00 29.20 82 LEU A O 1
ATOM 623 N N . CYS A 1 83 ? -17.929 24.622 20.819 1.00 32.47 83 CYS A N 1
ATOM 624 C CA . CYS A 1 83 ? -17.459 23.771 19.725 1.00 32.47 83 CYS A CA 1
ATOM 625 C C . CYS A 1 83 ? -17.803 24.404 18.370 1.00 32.47 83 CYS A C 1
ATOM 627 O O . CYS A 1 83 ? -18.958 24.369 17.953 1.00 32.47 83 CYS A O 1
ATOM 629 N N . THR A 1 84 ? -16.802 24.886 17.630 1.00 38.38 84 THR A N 1
ATOM 630 C CA . THR A 1 84 ? -16.856 24.914 16.156 1.00 38.38 84 THR A CA 1
ATOM 631 C C . THR A 1 84 ? -15.486 24.530 15.584 1.00 38.38 84 THR A C 1
ATOM 633 O O . THR A 1 84 ? -14.500 25.199 15.886 1.00 38.38 84 THR A O 1
ATOM 636 N N . PRO A 1 85 ? -15.363 23.463 14.767 1.00 38.00 85 PRO A N 1
ATOM 637 C CA . PRO A 1 85 ? -14.096 23.119 14.141 1.00 38.00 85 PRO A CA 1
ATOM 638 C C . PRO A 1 85 ? -14.052 23.692 12.721 1.00 38.00 85 PRO A C 1
ATOM 640 O O . PRO A 1 85 ? -14.423 23.038 11.751 1.00 38.00 85 PRO A O 1
ATOM 643 N N . SER A 1 86 ? -13.552 24.917 12.582 1.00 35.59 86 SER A N 1
ATOM 644 C CA . SER A 1 86 ? -13.117 25.468 11.293 1.00 35.59 86 SER A CA 1
ATOM 645 C C . SER A 1 86 ? -11.629 25.800 11.375 1.00 35.59 86 SER A C 1
ATOM 647 O O . SER A 1 86 ? -11.257 26.955 11.554 1.00 35.59 86 SER A O 1
ATOM 649 N N . GLY A 1 87 ? -10.764 24.781 11.312 1.00 30.41 87 GLY A N 1
ATOM 650 C CA . GLY A 1 87 ? -9.323 25.021 11.479 1.00 30.41 87 GLY A CA 1
ATOM 651 C C . GLY A 1 87 ? -8.339 23.933 11.050 1.00 30.41 87 GLY A C 1
ATOM 652 O O . GLY A 1 87 ? -7.143 24.185 11.092 1.00 30.41 87 GLY A O 1
ATOM 653 N N . VAL A 1 88 ? -8.773 22.752 10.592 1.00 32.75 88 VAL A N 1
ATOM 654 C CA . VAL A 1 88 ? -7.840 21.624 10.344 1.00 32.75 88 VAL A CA 1
ATOM 655 C C . VAL A 1 88 ? -7.423 21.461 8.870 1.00 32.75 88 VAL A C 1
ATOM 657 O O . VAL A 1 88 ? -6.729 20.516 8.510 1.00 32.75 88 VAL A O 1
ATOM 660 N N . SER A 1 89 ? -7.807 22.383 7.981 1.00 34.91 89 SER A N 1
ATOM 661 C CA . SER A 1 89 ? -7.654 22.193 6.524 1.00 34.91 89 SER A CA 1
ATOM 662 C C . SER A 1 89 ? -6.310 22.652 5.926 1.00 34.91 89 SER A C 1
ATOM 664 O O . SER A 1 89 ? -6.110 22.497 4.722 1.00 34.91 89 SER A O 1
ATOM 666 N N . ALA A 1 90 ? -5.383 23.222 6.703 1.00 28.19 90 ALA A N 1
ATOM 667 C CA . ALA A 1 90 ? -4.227 23.939 6.140 1.00 28.19 90 ALA A CA 1
ATOM 668 C C . ALA A 1 90 ? -2.893 23.162 6.110 1.00 28.19 90 ALA A C 1
ATOM 670 O O . ALA A 1 90 ? -1.876 23.735 5.730 1.00 28.19 90 ALA A O 1
ATOM 671 N N . PHE A 1 91 ? -2.860 21.876 6.482 1.00 29.62 91 PHE A N 1
ATOM 672 C CA . PHE A 1 91 ? -1.589 21.150 6.667 1.00 29.62 91 PHE A CA 1
ATOM 673 C C . PHE A 1 91 ? -1.122 20.259 5.502 1.00 29.62 91 PHE A C 1
ATOM 675 O O . PHE A 1 91 ? -0.037 19.688 5.573 1.00 29.62 91 PHE A O 1
ATOM 682 N N . TYR A 1 92 ? -1.868 20.190 4.394 1.00 33.50 92 TYR A N 1
ATOM 683 C CA . TYR A 1 92 ? -1.509 19.368 3.223 1.00 33.50 92 TYR A CA 1
ATOM 684 C C . TYR A 1 92 ? -1.310 20.176 1.937 1.00 33.50 92 TYR A C 1
ATOM 686 O O . TYR A 1 92 ? -1.753 19.779 0.863 1.00 33.50 92 TYR A O 1
ATOM 694 N N . SER A 1 93 ? -0.614 21.305 2.020 1.00 27.03 93 SER A N 1
ATOM 695 C CA . SER A 1 93 ? -0.257 22.106 0.846 1.00 27.03 93 SER A CA 1
ATOM 696 C C . SER A 1 93 ? 1.250 22.313 0.777 1.00 27.03 93 SER A C 1
ATOM 698 O O . SER A 1 93 ? 1.735 23.331 1.263 1.00 27.03 93 SER A O 1
ATOM 700 N N . PHE A 1 94 ? 1.993 21.361 0.190 1.00 29.36 94 PHE A N 1
ATOM 701 C CA . PHE A 1 94 ? 3.338 21.669 -0.333 1.00 29.36 94 PHE A CA 1
ATOM 702 C C . PHE A 1 94 ? 3.933 20.716 -1.392 1.00 29.36 94 PHE A C 1
ATOM 704 O O . PHE A 1 94 ? 5.116 20.822 -1.698 1.00 29.36 94 PHE A O 1
ATOM 711 N N . PHE A 1 95 ? 3.158 19.825 -2.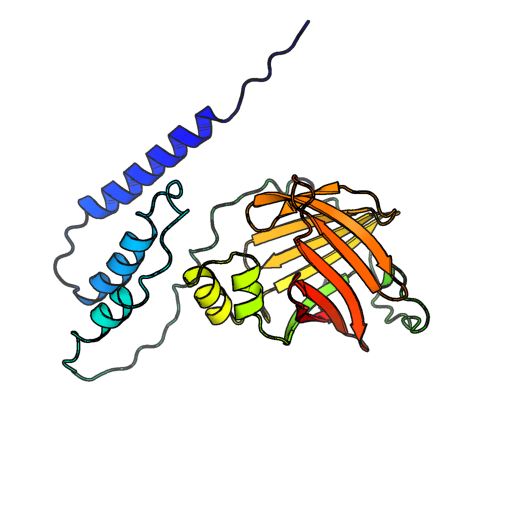016 1.00 26.69 95 PHE A N 1
ATOM 712 C CA . PHE A 1 95 ? 3.632 19.102 -3.204 1.00 26.69 95 PHE A CA 1
ATOM 713 C C . PHE A 1 95 ? 2.575 19.154 -4.297 1.00 26.69 95 PHE A C 1
ATOM 715 O O . PHE A 1 95 ? 1.653 18.348 -4.343 1.00 26.69 95 PHE A O 1
ATOM 722 N N . GLU A 1 96 ? 2.725 20.146 -5.163 1.00 29.38 96 GLU A N 1
ATOM 723 C CA . GLU A 1 96 ? 2.060 20.206 -6.454 1.00 29.38 96 GLU A CA 1
ATOM 724 C C . GLU A 1 96 ? 2.942 19.423 -7.437 1.00 29.38 96 GLU A C 1
ATOM 726 O O . GLU A 1 96 ? 3.952 19.920 -7.934 1.00 29.38 96 GLU A O 1
ATOM 731 N N . THR A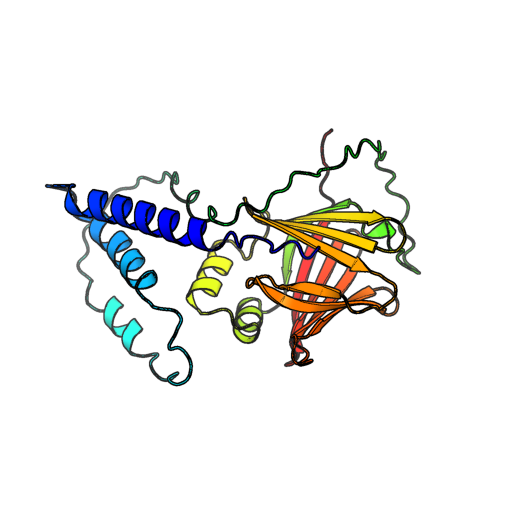 1 97 ? 2.627 18.150 -7.670 1.00 33.44 97 THR A N 1
ATOM 732 C CA . THR A 1 97 ? 3.141 17.443 -8.847 1.00 33.44 97 THR A CA 1
ATOM 733 C C . THR A 1 97 ? 2.141 17.643 -9.970 1.00 33.44 97 THR A C 1
ATOM 735 O O . THR A 1 97 ? 0.992 17.228 -9.836 1.00 33.44 97 THR A O 1
ATOM 738 N N . ASN A 1 98 ? 2.589 18.288 -11.051 1.00 31.00 98 ASN A N 1
ATOM 739 C CA . ASN A 1 98 ? 1.871 18.449 -12.316 1.00 31.00 98 ASN A CA 1
ATOM 740 C C . ASN A 1 98 ? 1.116 17.161 -12.701 1.00 31.00 98 ASN A C 1
ATOM 742 O O . ASN A 1 98 ? 1.697 16.228 -13.248 1.00 31.00 98 ASN A O 1
ATOM 746 N N . SER A 1 99 ? -0.187 17.131 -12.421 1.00 42.50 99 SER A N 1
ATOM 747 C CA . SER A 1 99 ? -1.150 16.137 -12.905 1.00 42.50 99 SER A CA 1
ATOM 748 C C . SER A 1 99 ? -1.825 16.710 -14.155 1.00 42.50 99 SER A C 1
ATOM 750 O O . SER A 1 99 ? -3.010 17.030 -14.143 1.00 42.50 99 SER A O 1
ATOM 752 N N . ALA A 1 100 ? -1.040 16.959 -15.210 1.00 34.81 100 ALA A N 1
ATOM 753 C CA . ALA A 1 100 ? -1.537 17.614 -16.425 1.00 34.81 100 ALA A CA 1
ATOM 754 C C . ALA A 1 100 ? -1.967 16.643 -17.539 1.00 34.81 100 ALA A C 1
ATOM 756 O O . ALA A 1 100 ? -2.669 17.069 -18.446 1.00 34.81 100 ALA A O 1
ATOM 757 N N . ASP A 1 101 ? -1.670 15.344 -17.438 1.00 38.41 101 ASP A N 1
ATOM 758 C CA . ASP A 1 101 ? -2.093 14.350 -18.437 1.00 38.41 101 ASP A CA 1
ATOM 759 C C . ASP A 1 101 ? -3.117 13.369 -17.851 1.00 38.41 101 ASP A C 1
ATOM 761 O O . ASP A 1 101 ? -2.915 12.156 -17.794 1.00 38.41 101 ASP A O 1
ATOM 765 N N . ARG A 1 102 ? -4.259 13.895 -17.394 1.00 46.16 102 ARG A N 1
ATOM 766 C CA . ARG A 1 102 ? -5.451 13.064 -17.184 1.00 46.16 102 ARG A CA 1
ATOM 767 C C . ARG A 1 102 ? -6.068 12.781 -18.554 1.00 46.16 102 ARG A C 1
ATOM 769 O O . ARG A 1 102 ? -6.833 13.590 -19.075 1.00 46.16 102 ARG A O 1
ATOM 776 N N . LEU A 1 103 ? -5.701 11.647 -19.153 1.00 49.91 103 LEU A N 1
ATOM 777 C CA . LEU A 1 103 ? -6.334 11.152 -20.378 1.00 49.91 103 LEU A CA 1
ATOM 778 C C . LEU A 1 103 ? -7.867 11.073 -20.198 1.00 49.91 103 LEU A C 1
ATOM 780 O O . LEU A 1 103 ? -8.341 10.710 -19.117 1.00 49.91 103 LEU A O 1
ATOM 784 N N . PRO A 1 104 ? -8.662 11.384 -21.239 1.00 45.59 104 PRO A N 1
ATOM 785 C CA . PRO A 1 104 ? -10.120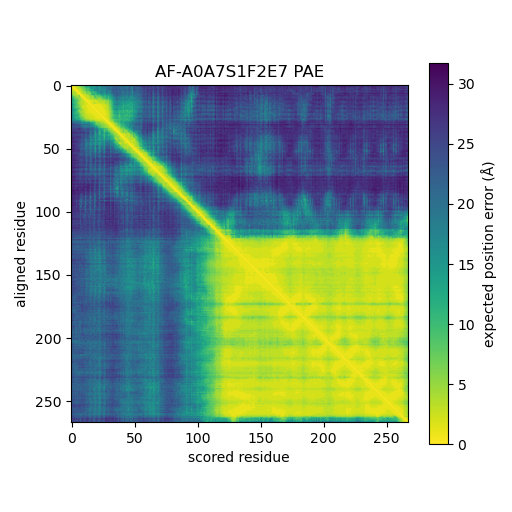 11.388 -21.165 1.00 45.59 104 PRO A CA 1
ATOM 786 C C . PRO A 1 104 ? -10.671 9.956 -21.072 1.00 45.59 104 PRO A C 1
ATOM 788 O O . PRO A 1 104 ? -10.977 9.313 -22.075 1.00 45.59 104 PRO A O 1
ATOM 791 N N . TRP A 1 105 ? -10.820 9.440 -19.852 1.00 54.75 105 TRP A N 1
ATOM 792 C CA . TRP A 1 105 ? -11.356 8.100 -19.602 1.00 54.75 105 TRP A CA 1
ATOM 793 C C . TRP A 1 105 ? -12.893 8.103 -19.609 1.00 54.75 105 TRP A C 1
ATOM 795 O O . TRP A 1 105 ? -13.549 7.987 -18.581 1.00 54.75 105 TRP A O 1
ATOM 805 N N . SER A 1 106 ? -13.500 8.219 -20.792 1.00 46.78 106 SER A N 1
ATOM 806 C CA . SER A 1 106 ? -14.935 7.956 -20.987 1.00 46.78 106 SER A CA 1
ATOM 807 C C . SER A 1 106 ? -15.166 6.502 -21.411 1.00 46.78 106 SER A C 1
ATOM 809 O O . SER A 1 106 ? -15.523 6.222 -22.554 1.00 46.78 106 SER A O 1
ATOM 811 N N . ARG A 1 107 ? -14.981 5.546 -20.491 1.00 52.59 107 ARG A N 1
ATOM 812 C CA . ARG A 1 107 ? -15.557 4.197 -20.637 1.00 52.59 107 ARG A CA 1
ATOM 813 C C . ARG A 1 107 ? -16.748 4.080 -19.699 1.00 52.59 107 ARG A C 1
ATOM 815 O O . ARG A 1 107 ? -16.589 4.055 -18.484 1.00 52.59 107 ARG A O 1
ATOM 822 N N . LYS A 1 108 ? -17.944 3.983 -20.281 1.00 48.56 108 LYS A N 1
ATOM 823 C CA . LYS A 1 108 ? -19.180 3.645 -19.571 1.00 48.56 108 LYS A CA 1
ATOM 824 C C . LYS A 1 108 ? -19.062 2.206 -19.068 1.00 48.56 108 LYS A C 1
ATOM 826 O O . LYS A 1 108 ? -19.383 1.273 -19.798 1.00 48.56 108 LYS A O 1
ATOM 831 N N . ARG A 1 109 ? -18.548 2.013 -17.854 1.00 53.00 109 ARG A N 1
ATOM 832 C CA . ARG A 1 109 ? -18.612 0.715 -17.183 1.00 53.00 109 ARG A CA 1
ATOM 833 C C . ARG A 1 109 ? -19.986 0.646 -16.523 1.00 53.00 109 ARG A C 1
ATOM 835 O O . ARG A 1 109 ? -20.223 1.265 -15.492 1.00 53.00 109 ARG A O 1
ATOM 842 N N . THR A 1 110 ? -20.925 -0.036 -17.171 1.00 54.06 110 THR A N 1
ATOM 843 C CA . THR A 1 110 ? -22.108 -0.561 -16.486 1.00 54.06 110 THR A CA 1
ATOM 844 C C . THR A 1 110 ? -21.595 -1.354 -15.289 1.00 54.06 110 THR A C 1
ATOM 846 O O . THR A 1 110 ? -20.674 -2.154 -15.459 1.00 54.06 110 THR A O 1
ATOM 849 N N . LEU A 1 111 ? -22.149 -1.111 -14.098 1.00 55.19 111 LEU A N 1
ATOM 850 C CA . LEU A 1 111 ? -21.95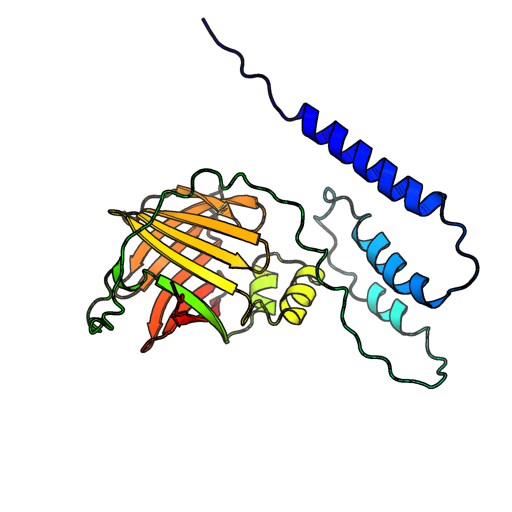5 -1.933 -12.901 1.00 55.19 111 LEU A CA 1
ATOM 851 C C . LEU A 1 111 ? -22.474 -3.348 -13.185 1.00 55.19 111 LEU A C 1
ATOM 853 O O . LEU A 1 111 ? -23.542 -3.756 -12.741 1.00 55.19 111 LEU A O 1
ATOM 857 N N . SER A 1 112 ? -21.754 -4.095 -14.009 1.00 48.44 112 SER A N 1
ATOM 858 C CA . SER A 1 112 ? -21.870 -5.530 -14.023 1.00 48.44 112 SER A CA 1
ATOM 859 C C . SER A 1 112 ? -21.123 -5.952 -12.775 1.00 48.44 112 SER A C 1
ATOM 861 O O . SER A 1 112 ? -19.893 -5.968 -12.763 1.00 48.44 112 SER A O 1
ATOM 863 N N . THR A 1 113 ? -21.873 -6.257 -11.716 1.00 55.69 113 THR A N 1
ATOM 864 C CA . THR A 1 113 ? -21.448 -7.153 -10.636 1.00 55.69 113 THR A CA 1
ATOM 865 C C . THR A 1 113 ? -21.192 -8.526 -11.265 1.00 55.69 113 THR A C 1
ATOM 867 O O . THR A 1 113 ? -21.924 -9.492 -11.074 1.00 55.69 113 THR A O 1
ATOM 870 N N . SER A 1 114 ? -20.204 -8.567 -12.155 1.00 55.12 114 SER A N 1
ATOM 871 C CA . SER A 1 114 ? -19.699 -9.744 -12.821 1.00 55.12 114 SER A CA 1
ATOM 872 C C . SER A 1 114 ? -19.223 -10.650 -11.709 1.00 55.12 114 SER A C 1
ATOM 874 O O . SER A 1 114 ? -18.368 -10.259 -10.918 1.00 55.12 114 SER A O 1
ATOM 876 N N . HIS A 1 115 ? -19.822 -11.830 -11.643 1.00 62.38 115 HIS A N 1
ATOM 877 C CA . HIS A 1 115 ? -19.480 -12.907 -10.732 1.00 62.38 115 HIS A CA 1
ATOM 878 C C . HIS A 1 115 ? -17.948 -13.074 -10.708 1.00 62.38 115 HIS A C 1
ATOM 880 O O . HIS A 1 115 ? -17.372 -13.626 -11.647 1.00 62.38 115 HIS A O 1
ATOM 886 N N . ARG A 1 116 ? -17.265 -12.523 -9.690 1.00 70.31 116 ARG A N 1
ATOM 887 C CA . ARG A 1 116 ? -15.808 -12.660 -9.561 1.00 70.31 116 ARG A CA 1
ATOM 888 C C . ARG A 1 116 ? -15.519 -14.150 -9.429 1.00 70.31 116 ARG A C 1
ATOM 890 O O . ARG A 1 116 ? -16.117 -14.828 -8.594 1.00 70.31 116 ARG A O 1
ATOM 897 N N . SER A 1 117 ? -14.663 -14.676 -10.300 1.00 65.81 117 SER A N 1
ATOM 898 C CA . SER A 1 117 ? -14.262 -16.077 -10.216 1.00 65.81 117 SER A CA 1
ATOM 899 C C . SER A 1 117 ? -13.422 -16.243 -8.953 1.00 65.81 117 SER A C 1
ATOM 901 O O . SER A 1 117 ? -12.338 -15.676 -8.848 1.00 65.81 117 SER A O 1
ATOM 903 N N . LEU A 1 118 ? -13.945 -16.991 -7.981 1.00 68.62 118 LEU A N 1
ATOM 904 C CA . LEU A 1 118 ? -13.266 -17.237 -6.705 1.00 68.62 118 LEU A CA 1
ATOM 905 C C . LEU A 1 118 ? -12.004 -18.099 -6.870 1.00 68.62 118 LEU A C 1
ATOM 907 O O . LEU A 1 118 ? -11.141 -18.107 -5.996 1.00 68.62 118 LEU A O 1
ATOM 911 N N . ASP A 1 119 ? -11.880 -18.798 -7.998 1.00 75.69 119 ASP A N 1
ATOM 912 C CA . ASP A 1 119 ? -10.824 -19.786 -8.212 1.00 75.69 119 ASP A CA 1
ATOM 913 C C . ASP A 1 119 ? -9.518 -19.150 -8.718 1.00 75.69 119 ASP A C 1
ATOM 915 O O . ASP A 1 119 ? -8.426 -19.667 -8.455 1.00 75.69 119 ASP A O 1
ATOM 919 N N . HIS A 1 120 ? -9.598 -18.002 -9.402 1.00 79.81 120 HIS A N 1
ATOM 920 C CA . HIS A 1 120 ? -8.420 -17.269 -9.865 1.00 79.81 120 HIS A CA 1
ATOM 921 C C . HIS A 1 120 ? -8.744 -15.792 -10.129 1.00 79.81 120 HIS A C 1
ATOM 923 O O . HIS A 1 120 ? -9.300 -15.477 -11.190 1.00 79.81 120 HIS A O 1
ATOM 929 N N . PRO A 1 121 ? -8.403 -14.874 -9.203 1.00 85.50 121 PRO A N 1
ATOM 930 C CA . PRO A 1 121 ? -8.614 -13.458 -9.443 1.00 85.50 121 PRO A CA 1
ATOM 931 C C . PRO A 1 121 ? -7.756 -13.017 -10.625 1.00 85.50 121 PRO A C 1
ATOM 933 O O . PRO A 1 121 ? -6.553 -13.274 -10.694 1.00 85.50 121 PRO A O 1
ATOM 936 N N . ARG A 1 122 ? -8.393 -12.353 -11.580 1.00 90.25 122 ARG A N 1
ATOM 937 C CA . ARG A 1 122 ? -7.723 -11.727 -12.715 1.00 90.25 122 ARG A CA 1
ATOM 938 C C . ARG A 1 122 ? -7.256 -10.344 -12.297 1.00 90.25 122 ARG A C 1
ATOM 940 O O . ARG A 1 122 ? -7.845 -9.710 -11.426 1.00 90.25 122 ARG A O 1
ATOM 947 N N . VAL A 1 123 ? -6.243 -9.818 -12.980 1.00 91.25 123 VAL A N 1
ATOM 948 C CA . VAL A 1 123 ? -5.780 -8.440 -12.740 1.00 91.25 123 VAL A CA 1
ATOM 949 C C . VAL A 1 123 ? -6.929 -7.431 -12.858 1.00 91.25 123 VAL A C 1
ATOM 951 O O . VAL A 1 123 ? -7.030 -6.499 -12.064 1.00 91.25 123 VAL A O 1
ATOM 954 N N . THR A 1 124 ? -7.840 -7.667 -13.804 1.00 93.06 124 THR A N 1
ATOM 955 C CA . THR A 1 124 ? -9.001 -6.816 -14.071 1.00 93.06 124 THR A CA 1
ATOM 956 C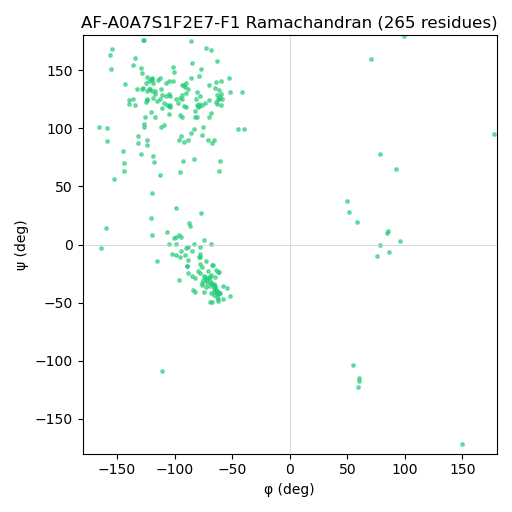 C . THR A 1 124 ? -9.980 -6.758 -12.904 1.00 93.06 124 THR A C 1
ATOM 958 O O . THR A 1 124 ? -10.728 -5.794 -12.799 1.00 93.06 124 THR A O 1
ATOM 961 N N . ASP A 1 125 ? -9.963 -7.745 -12.006 1.00 93.38 125 ASP A N 1
ATOM 962 C CA . ASP A 1 125 ? -10.865 -7.776 -10.854 1.00 93.38 125 ASP A CA 1
ATOM 963 C C . ASP A 1 125 ? -10.497 -6.709 -9.814 1.00 93.38 125 ASP A C 1
ATOM 965 O O . ASP A 1 125 ? -11.359 -6.286 -9.045 1.00 93.38 125 ASP A O 1
ATOM 969 N N . PHE A 1 126 ? -9.242 -6.237 -9.813 1.00 95.19 126 PHE A N 1
ATOM 970 C CA . PHE A 1 126 ? -8.782 -5.134 -8.965 1.00 95.19 126 PHE A CA 1
ATOM 971 C C . PHE A 1 126 ? -9.191 -3.752 -9.479 1.00 95.19 126 PHE A C 1
ATOM 973 O O . PHE A 1 126 ? -9.114 -2.790 -8.713 1.00 95.19 126 PHE A O 1
ATOM 980 N N . GLU A 1 127 ? -9.599 -3.623 -10.744 1.00 95.88 127 GLU A N 1
ATOM 981 C CA . GLU A 1 127 ? -9.969 -2.329 -11.310 1.00 95.88 127 GLU A CA 1
ATOM 982 C C . GLU A 1 127 ? -11.200 -1.747 -10.626 1.00 95.88 127 GLU A C 1
ATOM 984 O O . GLU A 1 127 ? -12.226 -2.409 -10.492 1.00 95.88 127 GLU A O 1
ATOM 989 N N . GLY A 1 128 ? -11.141 -0.465 -10.294 1.00 95.06 128 GLY A N 1
ATOM 990 C CA . GLY A 1 128 ? -12.274 0.229 -9.707 1.00 95.06 128 GLY A CA 1
ATOM 991 C C . GLY A 1 128 ? -11.863 1.340 -8.764 1.00 95.06 128 GLY A C 1
ATOM 992 O O . GLY A 1 128 ? -10.692 1.711 -8.651 1.00 95.06 128 GLY A O 1
ATOM 993 N N . TYR A 1 129 ? -12.876 1.864 -8.088 1.00 96.31 129 TYR A N 1
ATOM 994 C CA . TYR A 1 129 ? -12.733 2.863 -7.047 1.00 96.31 129 TYR A CA 1
ATOM 995 C C . TYR A 1 129 ? -12.932 2.193 -5.707 1.00 96.31 129 TYR A C 1
ATOM 997 O O . TYR A 1 129 ? -13.924 1.510 -5.487 1.00 96.31 129 TYR A O 1
ATOM 1005 N N . TRP A 1 130 ? -11.997 2.414 -4.805 1.00 97.56 130 TRP A N 1
ATOM 1006 C CA . TRP A 1 130 ? -11.911 1.722 -3.537 1.00 97.56 130 TRP A CA 1
ATOM 1007 C C . TRP A 1 130 ? -11.824 2.753 -2.426 1.00 97.56 130 TRP A C 1
ATOM 1009 O O . TRP A 1 130 ? -11.056 3.705 -2.521 1.00 97.56 130 TRP A O 1
ATOM 1019 N N . GLU A 1 131 ? -12.589 2.577 -1.360 1.00 97.56 131 GLU A N 1
ATOM 1020 C CA . GLU A 1 131 ? -12.532 3.437 -0.181 1.00 97.56 131 GLU A CA 1
ATOM 1021 C C . GLU A 1 131 ? -12.095 2.615 1.025 1.00 97.56 131 GLU A C 1
ATOM 1023 O O . GLU A 1 131 ? -12.620 1.528 1.269 1.00 97.56 131 GLU A O 1
ATOM 1028 N N . LEU A 1 132 ? -11.122 3.124 1.778 1.00 98.12 132 LEU A N 1
ATOM 1029 C CA . LEU A 1 132 ? -10.610 2.454 2.964 1.00 98.12 132 LEU A CA 1
ATOM 1030 C C . LEU A 1 132 ? -11.661 2.474 4.073 1.00 98.12 132 LEU A C 1
ATOM 1032 O O . LEU A 1 132 ? -11.915 3.521 4.666 1.00 98.12 132 LEU A O 1
ATOM 1036 N N . LYS A 1 133 ? -12.241 1.317 4.391 1.00 98.12 133 LYS A N 1
ATOM 1037 C CA . LYS A 1 133 ? -13.282 1.203 5.424 1.00 98.12 133 LYS A CA 1
ATOM 1038 C C . LYS A 1 133 ? -12.745 0.786 6.776 1.00 98.12 133 LYS A C 1
ATOM 1040 O O . LYS A 1 133 ? -13.314 1.157 7.797 1.00 98.12 133 LYS A O 1
ATOM 1045 N N . ARG A 1 134 ? -11.671 0.002 6.797 1.00 98.19 134 ARG A N 1
ATOM 1046 C CA . ARG A 1 134 ? -11.129 -0.545 8.039 1.00 98.19 134 ARG A CA 1
ATOM 1047 C C . ARG A 1 134 ? -9.650 -0.860 7.905 1.00 98.19 134 ARG A C 1
ATOM 1049 O O . ARG A 1 134 ? -9.173 -1.201 6.825 1.00 98.19 134 ARG A O 1
ATOM 1056 N N . ILE A 1 135 ? -8.948 -0.784 9.029 1.00 98.44 135 ILE A N 1
ATOM 1057 C CA . ILE A 1 135 ? -7.585 -1.281 9.174 1.00 98.44 135 ILE A CA 1
ATOM 1058 C C . ILE A 1 135 ? -7.553 -2.281 10.328 1.00 98.44 135 ILE A C 1
ATOM 1060 O O . ILE A 1 135 ? -8.273 -2.132 11.315 1.00 98.44 135 ILE A O 1
ATOM 1064 N N . GLU A 1 136 ? -6.740 -3.316 10.186 1.00 98.44 136 GLU A N 1
ATOM 1065 C CA . GLU A 1 136 ? -6.483 -4.332 11.200 1.00 98.44 136 GLU A CA 1
ATOM 1066 C C . GLU A 1 136 ? -4.973 -4.510 11.386 1.00 98.44 136 GLU A C 1
ATOM 1068 O O . GLU A 1 136 ? -4.206 -4.328 10.439 1.00 98.44 136 GLU A O 1
ATOM 1073 N N . GLY A 1 137 ? -4.558 -4.911 12.589 1.00 98.06 137 GLY A N 1
ATOM 1074 C CA . GLY A 1 137 ? -3.149 -5.055 12.967 1.00 98.06 137 GLY A CA 1
ATOM 1075 C C . GLY A 1 137 ? -2.613 -3.857 13.756 1.00 98.06 137 GLY A C 1
ATOM 1076 O O . GLY A 1 137 ? -3.334 -2.895 14.023 1.00 98.06 137 GLY A O 1
ATOM 1077 N N . ASP A 1 138 ? -1.341 -3.932 14.146 1.00 97.94 138 ASP A N 1
ATOM 1078 C CA . ASP A 1 138 ? -0.662 -2.876 14.902 1.00 97.94 138 ASP A CA 1
ATOM 1079 C C . ASP A 1 138 ? -0.028 -1.849 13.954 1.00 97.94 138 ASP A C 1
ATOM 1081 O O . ASP A 1 138 ? 1.115 -1.979 13.509 1.00 97.94 138 ASP A O 1
ATOM 1085 N N . VAL A 1 139 ? -0.812 -0.825 13.615 1.00 97.81 139 VAL A N 1
ATOM 1086 C CA . VAL A 1 139 ? -0.399 0.230 12.682 1.00 97.81 139 VAL A CA 1
ATOM 1087 C C . VAL A 1 139 ? 0.711 1.107 13.265 1.00 97.81 139 VAL A C 1
ATOM 1089 O O . VAL A 1 139 ? 1.560 1.572 12.507 1.00 97.81 139 VAL A O 1
ATOM 1092 N N . ASP A 1 140 ? 0.737 1.333 14.585 1.00 97.44 140 ASP A N 1
ATOM 1093 C CA . ASP A 1 140 ? 1.752 2.193 15.206 1.00 97.44 140 ASP A CA 1
ATOM 1094 C C . ASP A 1 140 ? 3.127 1.530 15.141 1.00 97.44 140 ASP A C 1
ATOM 1096 O O . ASP A 1 140 ? 4.069 2.130 14.619 1.00 97.44 140 ASP A O 1
ATOM 1100 N N . SER A 1 141 ? 3.215 0.263 15.557 1.00 97.62 141 SER A N 1
ATOM 1101 C CA . SER A 1 141 ? 4.459 -0.507 15.480 1.00 97.62 141 SER A CA 1
ATOM 1102 C C . SER A 1 141 ? 4.912 -0.702 14.033 1.00 97.62 141 SER A C 1
ATOM 1104 O O . SER A 1 141 ? 6.093 -0.529 13.730 1.00 97.62 141 SER A O 1
ATOM 1106 N N . PHE A 1 142 ? 3.976 -0.956 13.109 1.00 96.56 142 PHE A N 1
ATOM 1107 C CA . PHE A 1 142 ? 4.279 -1.020 11.676 1.00 96.56 142 PHE A CA 1
ATOM 1108 C C . PHE A 1 142 ? 4.898 0.288 11.163 1.00 96.56 142 PHE A C 1
ATOM 1110 O O . PHE A 1 142 ? 5.908 0.275 10.460 1.00 96.56 142 PHE A O 1
ATOM 1117 N N . MET A 1 143 ? 4.309 1.437 11.511 1.00 94.75 143 MET A N 1
ATOM 1118 C CA . MET A 1 143 ? 4.833 2.745 11.115 1.00 94.75 143 MET A CA 1
ATOM 1119 C C . MET A 1 143 ? 6.189 3.038 11.765 1.00 94.75 143 MET A C 1
ATOM 1121 O O . MET A 1 143 ? 7.058 3.607 11.107 1.00 94.75 143 MET A O 1
ATOM 1125 N N . ALA A 1 144 ? 6.383 2.651 13.028 1.00 95.56 144 ALA A N 1
ATOM 1126 C CA . ALA A 1 144 ? 7.648 2.826 13.732 1.00 95.56 144 ALA A CA 1
ATOM 1127 C C . ALA A 1 144 ? 8.779 2.042 13.048 1.00 95.56 144 ALA A C 1
ATOM 1129 O O . ALA A 1 144 ? 9.829 2.618 12.767 1.00 95.56 144 ALA A O 1
ATOM 1130 N N . GLU A 1 145 ? 8.543 0.774 12.695 1.00 94.00 145 GLU A N 1
ATOM 1131 C CA . GLU A 1 145 ? 9.516 -0.050 11.965 1.00 94.00 145 GLU A CA 1
ATOM 1132 C C . GLU A 1 145 ? 9.769 0.473 10.544 1.00 94.00 145 GLU A C 1
ATOM 1134 O O . GLU A 1 145 ? 10.897 0.448 10.055 1.00 94.00 145 GLU A O 1
ATOM 1139 N N . ALA A 1 146 ? 8.745 1.037 9.897 1.00 90.56 146 ALA A N 1
ATOM 1140 C CA . ALA A 1 146 ? 8.897 1.735 8.621 1.00 90.56 146 ALA A CA 1
ATOM 1141 C C . ALA A 1 146 ? 9.683 3.063 8.731 1.00 90.56 146 ALA A C 1
ATOM 1143 O O . ALA A 1 146 ? 9.868 3.750 7.725 1.00 90.56 146 ALA A O 1
ATOM 1144 N N . GLY A 1 147 ? 10.149 3.437 9.927 1.00 90.31 147 GLY A N 1
ATOM 1145 C CA . GLY A 1 147 ? 10.957 4.630 10.178 1.00 90.31 147 GLY A CA 1
ATOM 1146 C C . GLY A 1 147 ? 10.145 5.907 10.397 1.00 90.31 147 GLY A C 1
ATOM 1147 O O . GLY A 1 147 ? 10.712 6.999 10.391 1.00 90.31 147 GLY A O 1
ATOM 1148 N N . ALA A 1 148 ? 8.825 5.815 10.587 1.00 91.31 148 ALA A N 1
ATOM 1149 C CA . ALA A 1 148 ? 8.012 6.980 10.908 1.00 91.31 148 ALA A CA 1
ATOM 1150 C C . ALA A 1 148 ? 8.247 7.414 12.362 1.00 91.31 148 ALA A C 1
ATOM 1152 O O . ALA A 1 148 ? 7.989 6.659 13.305 1.00 91.31 148 ALA A O 1
ATOM 1153 N N . GLY A 1 149 ? 8.684 8.660 12.550 1.00 93.25 149 GLY A N 1
ATOM 1154 C CA . GLY A 1 149 ? 8.871 9.263 13.870 1.00 93.25 149 GLY A CA 1
ATOM 1155 C C . GLY A 1 149 ? 7.564 9.400 14.661 1.00 93.25 149 GLY A C 1
ATOM 1156 O O . GLY A 1 149 ? 6.476 9.455 14.086 1.00 93.25 149 GLY A O 1
ATOM 1157 N N . TRP A 1 150 ? 7.675 9.491 15.990 1.00 95.62 150 TRP A N 1
ATOM 1158 C CA . TRP A 1 150 ? 6.536 9.482 16.920 1.00 95.62 150 TRP A CA 1
ATOM 1159 C C . TRP A 1 150 ? 5.450 10.511 16.572 1.00 95.62 150 TRP A C 1
ATOM 1161 O O . TRP A 1 150 ? 4.272 10.162 16.524 1.00 95.62 150 TRP A O 1
ATOM 1171 N N . ALA A 1 151 ? 5.840 11.745 16.232 1.00 94.50 151 ALA A N 1
ATOM 1172 C CA . ALA A 1 151 ? 4.898 12.809 15.877 1.00 94.50 151 ALA A CA 1
ATOM 1173 C C . ALA A 1 151 ? 4.037 12.461 14.645 1.00 94.50 151 ALA A C 1
ATOM 1175 O O . ALA A 1 151 ? 2.826 12.670 14.655 1.00 94.50 151 ALA A O 1
ATOM 1176 N N . MET A 1 152 ? 4.635 11.863 13.605 1.00 92.12 152 MET A N 1
ATOM 1177 C CA . MET A 1 152 ? 3.905 11.428 12.408 1.00 92.12 152 MET A CA 1
ATOM 1178 C C . MET A 1 152 ? 2.924 10.296 12.730 1.00 92.12 152 MET A C 1
ATOM 1180 O O . MET A 1 152 ? 1.828 10.251 12.176 1.00 92.12 152 MET A O 1
ATOM 1184 N N . ARG A 1 153 ? 3.291 9.393 13.647 1.00 96.06 153 ARG A N 1
ATOM 1185 C CA . ARG A 1 153 ? 2.404 8.303 14.076 1.00 96.06 153 ARG A CA 1
ATOM 1186 C C . ARG A 1 153 ? 1.204 8.818 14.866 1.00 96.06 153 ARG A C 1
ATOM 1188 O O . ARG A 1 153 ? 0.087 8.388 14.593 1.00 96.06 153 ARG A O 1
ATOM 1195 N N . GLN A 1 154 ? 1.403 9.787 15.766 1.00 96.75 154 GLN A N 1
ATOM 1196 C CA . GLN A 1 154 ? 0.294 10.431 16.483 1.00 96.75 154 GLN A CA 1
ATOM 1197 C C . GLN A 1 154 ? -0.646 11.178 15.533 1.00 96.75 154 GLN A C 1
ATOM 1199 O O . GLN A 1 154 ? -1.863 11.063 15.665 1.00 96.75 154 GLN A O 1
ATOM 1204 N N . LEU A 1 155 ? -0.099 11.878 14.534 1.00 92.38 155 LEU A N 1
ATOM 1205 C CA . LEU A 1 155 ? -0.904 12.528 13.499 1.00 92.38 155 LEU A CA 1
ATOM 1206 C C . LEU A 1 155 ? -1.694 11.508 12.667 1.00 92.38 155 LEU A C 1
ATOM 1208 O O . LEU A 1 155 ? -2.886 11.679 12.430 1.00 92.38 155 LEU A O 1
ATOM 1212 N N . ALA A 1 156 ? -1.058 10.414 12.247 1.00 93.88 156 ALA A N 1
ATOM 1213 C CA . ALA A 1 156 ? -1.757 9.362 11.519 1.00 93.88 156 ALA A CA 1
ATOM 1214 C C . ALA A 1 156 ? -2.877 8.749 12.373 1.00 93.88 156 ALA A C 1
ATOM 1216 O O . ALA A 1 156 ? -3.986 8.558 11.878 1.00 93.88 156 ALA A O 1
ATOM 1217 N N . LYS A 1 157 ? -2.627 8.519 13.667 1.00 96.44 157 LYS A N 1
ATOM 1218 C CA . LYS A 1 157 ? -3.620 8.014 14.620 1.00 96.44 157 LYS A CA 1
ATOM 1219 C C . LYS A 1 157 ? -4.805 8.964 14.791 1.00 96.44 157 LYS A C 1
ATOM 1221 O O . LYS A 1 157 ? -5.942 8.498 14.789 1.00 96.44 157 LYS A O 1
ATOM 1226 N N . SER A 1 158 ? -4.570 10.275 14.895 1.00 95.56 158 SER A N 1
ATOM 1227 C CA . SER A 1 158 ? -5.650 11.266 15.033 1.00 95.56 158 SER A CA 1
ATOM 1228 C C . SER A 1 158 ? -6.546 11.339 13.792 1.00 95.56 158 SER A C 1
ATOM 1230 O O . SER A 1 158 ? -7.738 11.603 13.909 1.00 95.56 158 SER A O 1
ATOM 1232 N N . MET A 1 159 ? -6.007 11.009 12.615 1.00 94.62 159 MET A N 1
ATOM 1233 C CA . MET A 1 159 ? -6.757 10.865 11.362 1.00 94.62 159 MET A CA 1
ATOM 1234 C C . MET A 1 159 ? -7.348 9.459 11.159 1.00 94.62 159 MET A C 1
ATOM 1236 O O . MET A 1 159 ? -7.675 9.082 10.031 1.00 94.62 159 MET A O 1
ATOM 1240 N N . ASN A 1 160 ? -7.424 8.649 12.220 1.00 96.38 160 ASN A N 1
ATOM 1241 C CA . ASN A 1 160 ? -7.852 7.249 12.171 1.00 96.38 160 ASN A CA 1
ATOM 1242 C C . ASN A 1 160 ? -7.112 6.442 11.085 1.00 96.38 160 ASN A C 1
ATOM 1244 O O . ASN A 1 160 ? -7.699 5.641 10.356 1.00 96.38 160 ASN A O 1
ATOM 1248 N N . TYR A 1 161 ? -5.824 6.745 10.907 1.00 96.06 161 TYR A N 1
ATOM 1249 C CA . TYR A 1 161 ? -4.929 6.182 9.897 1.00 96.06 161 TYR A CA 1
ATOM 1250 C C . TYR A 1 161 ? -5.483 6.250 8.460 1.00 96.06 161 TYR A C 1
ATOM 1252 O O . TYR A 1 161 ? -5.146 5.426 7.608 1.00 96.06 161 TYR A O 1
ATOM 1260 N N . GLY A 1 162 ? -6.334 7.243 8.182 1.00 95.25 162 GLY A N 1
ATOM 1261 C CA . GLY A 1 162 ? -6.926 7.486 6.871 1.00 95.25 162 GLY A CA 1
ATOM 1262 C C . GLY A 1 162 ? -8.180 6.664 6.560 1.00 95.25 162 GLY A C 1
ATOM 1263 O O . GLY A 1 162 ? -8.626 6.691 5.410 1.00 95.25 162 GLY A O 1
ATOM 1264 N N . VAL A 1 163 ? -8.763 5.945 7.525 1.00 97.75 163 VAL A N 1
ATOM 1265 C CA . VAL A 1 163 ? -10.061 5.267 7.352 1.00 97.75 163 VAL A CA 1
ATOM 1266 C C . VAL A 1 163 ? -11.149 6.293 7.014 1.00 97.75 163 VAL A C 1
ATOM 1268 O O . VAL A 1 163 ? -11.262 7.318 7.677 1.00 97.75 163 VAL A O 1
ATOM 1271 N N . GLY A 1 164 ? -11.922 6.038 5.955 1.00 96.50 164 GLY A N 1
ATOM 1272 C CA . GLY A 1 164 ? -12.945 6.947 5.416 1.00 96.50 164 GLY A CA 1
ATOM 1273 C C . GLY A 1 164 ? -12.400 8.131 4.605 1.00 96.50 164 GLY A C 1
ATOM 1274 O O . GLY A 1 164 ? -13.163 8.829 3.944 1.00 96.50 164 GLY A O 1
ATOM 1275 N N . HIS A 1 165 ? -11.083 8.354 4.618 1.00 95.50 165 HIS A N 1
ATOM 1276 C CA . HIS A 1 165 ? -10.428 9.473 3.926 1.00 95.50 165 HIS A CA 1
ATOM 1277 C C . HIS A 1 165 ? -9.485 9.033 2.803 1.00 95.50 165 HIS A C 1
ATOM 1279 O O . HIS A 1 165 ? -9.059 9.862 1.997 1.00 95.50 165 HIS A O 1
ATOM 1285 N N . THR A 1 166 ? -9.136 7.745 2.770 1.00 96.38 166 THR A N 1
ATOM 1286 C CA . THR A 1 166 ? -8.259 7.160 1.757 1.00 96.38 166 THR A CA 1
ATOM 1287 C C . THR A 1 166 ? -9.087 6.512 0.662 1.00 96.38 166 THR A C 1
ATOM 1289 O O . THR A 1 166 ? -9.846 5.574 0.911 1.00 96.38 166 THR A O 1
ATOM 1292 N N . GLU A 1 167 ? -8.880 6.976 -0.561 1.00 96.81 167 GLU A N 1
ATOM 1293 C CA . GLU A 1 167 ? -9.453 6.417 -1.778 1.00 96.81 167 GLU A CA 1
ATOM 1294 C C . GLU A 1 167 ? -8.323 5.801 -2.619 1.00 96.81 167 GLU A C 1
ATOM 1296 O O . GLU A 1 167 ? -7.213 6.336 -2.665 1.00 96.81 167 GLU A O 1
ATOM 1301 N N . GLN A 1 168 ? -8.584 4.679 -3.289 1.00 97.19 168 GLN A N 1
ATOM 1302 C CA . GLN A 1 168 ? -7.725 4.160 -4.352 1.00 97.19 168 GLN A CA 1
ATOM 1303 C C . GLN A 1 168 ? -8.512 4.073 -5.651 1.00 97.19 168 GLN A C 1
ATOM 1305 O O . GLN A 1 168 ? -9.607 3.522 -5.689 1.00 97.19 168 GLN A O 1
ATOM 1310 N N . GLU A 1 169 ? -7.930 4.579 -6.723 1.00 96.69 169 GLU A N 1
ATOM 1311 C CA . GLU A 1 169 ? -8.365 4.311 -8.084 1.00 96.69 169 GLU A CA 1
ATOM 1312 C C . GLU A 1 169 ? -7.371 3.336 -8.703 1.00 96.69 169 GLU A C 1
ATOM 1314 O O . GLU A 1 169 ? -6.170 3.604 -8.773 1.00 96.69 169 GLU A O 1
ATOM 1319 N N . VAL A 1 170 ? -7.873 2.171 -9.098 1.00 97.00 170 VAL A N 1
ATOM 1320 C CA . VAL A 1 170 ? -7.075 1.123 -9.724 1.00 97.00 170 VAL A CA 1
ATOM 1321 C C . VAL A 1 170 ? -7.530 0.980 -11.163 1.00 97.00 170 VAL A C 1
ATOM 1323 O O . VAL A 1 170 ? -8.708 0.748 -11.439 1.00 97.00 170 VAL A O 1
ATOM 1326 N N . SER A 1 171 ? -6.575 1.095 -12.074 1.00 96.44 171 SER A N 1
ATOM 1327 C CA . SER A 1 171 ? -6.774 0.880 -13.502 1.00 96.44 171 SER A CA 1
ATOM 1328 C C . SER A 1 171 ? -5.736 -0.103 -14.018 1.00 96.44 171 SER A C 1
ATOM 1330 O O . SER A 1 171 ? -4.616 -0.166 -13.506 1.00 96.44 171 SER A O 1
ATOM 1332 N N . VAL A 1 172 ? -6.116 -0.901 -15.009 1.00 95.88 172 VAL A N 1
ATOM 1333 C CA . VAL A 1 172 ? -5.226 -1.869 -15.636 1.00 95.88 172 VAL A CA 1
ATOM 1334 C C . VAL A 1 172 ? -5.203 -1.588 -17.130 1.00 95.88 172 VAL A C 1
ATOM 1336 O O . VAL A 1 172 ? -6.238 -1.574 -17.794 1.00 95.88 172 VAL A O 1
ATOM 1339 N N . SER A 1 173 ? -4.006 -1.372 -17.667 1.00 96.00 173 SER A N 1
ATOM 1340 C CA . SER A 1 173 ? -3.781 -1.285 -19.109 1.00 96.00 173 SER A CA 1
ATOM 1341 C C . SER A 1 173 ? -2.711 -2.287 -19.492 1.00 96.00 173 SER A C 1
ATOM 1343 O O . SER A 1 173 ? -1.598 -2.246 -18.969 1.00 96.00 173 SER A O 1
ATOM 1345 N N . ASP A 1 174 ? -3.053 -3.182 -20.414 1.00 93.69 174 ASP A N 1
ATOM 1346 C CA . ASP A 1 174 ? -2.166 -4.225 -20.922 1.00 93.69 174 ASP A CA 1
ATOM 1347 C C . ASP A 1 174 ? -1.588 -5.096 -19.794 1.00 93.69 174 ASP A C 1
ATOM 1349 O O . ASP A 1 174 ? -2.289 -5.937 -19.235 1.00 93.69 174 ASP A O 1
ATOM 1353 N N . ASN A 1 175 ? -0.320 -4.878 -19.442 1.00 95.69 175 ASN A N 1
ATOM 1354 C CA . ASN A 1 175 ? 0.406 -5.602 -18.400 1.00 95.69 175 ASN A CA 1
ATOM 1355 C C . ASN A 1 175 ? 0.908 -4.674 -17.278 1.00 95.69 175 ASN A C 1
ATOM 1357 O O . ASN A 1 175 ? 1.886 -4.979 -16.593 1.00 95.69 175 ASN A O 1
ATOM 1361 N N . VAL A 1 176 ? 0.275 -3.512 -17.121 1.00 96.75 176 VAL A N 1
ATOM 1362 C CA . VAL A 1 176 ? 0.612 -2.514 -16.106 1.00 96.75 176 VAL A CA 1
ATOM 1363 C C . VAL A 1 176 ? -0.627 -2.228 -15.269 1.00 96.75 176 VAL A C 1
ATOM 1365 O O . VAL A 1 176 ? -1.682 -1.870 -15.795 1.00 96.75 176 VAL A O 1
ATOM 1368 N N . ILE A 1 177 ? -0.490 -2.376 -13.953 1.00 97.25 177 ILE A N 1
ATOM 1369 C CA . ILE A 1 177 ? -1.490 -1.913 -12.994 1.00 97.25 177 ILE A CA 1
ATOM 1370 C C . ILE A 1 177 ? -1.089 -0.524 -12.495 1.00 97.25 177 ILE A C 1
ATOM 1372 O O . ILE A 1 177 ? 0.025 -0.312 -12.011 1.00 97.25 177 ILE A O 1
ATOM 1376 N N . THR A 1 178 ? -2.005 0.429 -12.612 1.00 97.00 178 THR A N 1
ATOM 1377 C CA . THR A 1 178 ? -1.836 1.795 -12.124 1.00 97.00 178 THR A CA 1
ATOM 1378 C C . THR A 1 178 ? -2.747 2.009 -10.925 1.00 97.00 178 THR A C 1
ATOM 1380 O O . THR A 1 178 ? -3.964 1.853 -11.013 1.00 97.00 178 THR A O 1
ATOM 1383 N N . ILE A 1 179 ? -2.145 2.365 -9.792 1.00 96.31 179 ILE A N 1
ATOM 1384 C CA . ILE A 1 179 ? -2.828 2.600 -8.522 1.00 96.31 179 ILE A CA 1
ATOM 1385 C C . ILE A 1 179 ? -2.628 4.064 -8.141 1.00 96.31 179 ILE A C 1
ATOM 1387 O O . ILE A 1 179 ? -1.528 4.467 -7.760 1.00 96.31 179 ILE A O 1
ATOM 1391 N N . ALA A 1 180 ? -3.696 4.849 -8.205 1.00 96.06 180 ALA A N 1
ATOM 1392 C CA . ALA A 1 180 ? -3.735 6.208 -7.690 1.00 96.06 180 ALA A CA 1
ATOM 1393 C C . ALA A 1 180 ? -4.320 6.194 -6.273 1.00 96.06 180 ALA A C 1
ATOM 1395 O O . ALA A 1 180 ? -5.493 5.898 -6.071 1.00 96.06 180 ALA A O 1
ATOM 1396 N N . ASN A 1 181 ? -3.489 6.485 -5.273 1.00 94.81 181 ASN A N 1
ATOM 1397 C CA . ASN A 1 181 ? -3.903 6.636 -3.882 1.00 94.81 181 ASN A CA 1
ATOM 1398 C C . ASN A 1 181 ? -4.183 8.107 -3.597 1.00 94.81 181 ASN A C 1
ATOM 1400 O O . ASN A 1 181 ? -3.294 8.944 -3.756 1.00 94.81 181 ASN A O 1
ATOM 1404 N N . LYS A 1 182 ? -5.377 8.413 -3.106 1.00 94.81 182 LYS A N 1
ATOM 1405 C CA . LYS A 1 182 ? -5.766 9.752 -2.681 1.00 94.81 182 LYS A CA 1
ATOM 1406 C C . LYS A 1 182 ? -6.029 9.755 -1.182 1.00 94.81 182 LYS A C 1
ATOM 1408 O O . LYS A 1 182 ? -6.861 8.998 -0.693 1.00 94.81 182 LYS A O 1
ATOM 1413 N N . VAL A 1 183 ? -5.323 10.615 -0.456 1.00 92.00 183 VAL A N 1
ATOM 1414 C CA . VAL A 1 183 ? -5.495 10.830 0.985 1.00 92.00 183 VAL A CA 1
ATOM 1415 C C . VAL A 1 183 ? -5.714 12.323 1.196 1.00 92.00 183 VAL A C 1
ATOM 1417 O O . VAL A 1 183 ? -4.779 13.123 1.120 1.00 92.00 183 VAL A O 1
ATOM 1420 N N . GLY A 1 184 ? -6.974 12.716 1.398 1.00 89.56 184 GLY A N 1
ATOM 1421 C CA . GLY A 1 184 ? -7.360 14.128 1.444 1.00 89.56 184 GLY A CA 1
ATOM 1422 C C . GLY A 1 184 ? -7.041 14.855 0.130 1.00 89.56 184 GLY A C 1
ATOM 1423 O O . GLY A 1 184 ? -7.593 14.521 -0.920 1.00 89.56 184 GLY A O 1
ATOM 1424 N N . LEU A 1 185 ? -6.155 15.854 0.195 1.00 88.00 185 LEU A N 1
ATOM 1425 C CA . LEU A 1 185 ? -5.714 16.649 -0.961 1.00 88.00 185 LEU A CA 1
ATOM 1426 C C . LEU A 1 185 ? -4.503 16.051 -1.694 1.00 88.00 185 LEU A C 1
ATOM 1428 O O . LEU A 1 185 ? -4.190 16.488 -2.798 1.00 88.00 185 LEU A O 1
ATOM 1432 N N . LYS A 1 186 ? -3.812 15.072 -1.096 1.00 87.00 186 LYS A N 1
ATOM 1433 C CA . LYS A 1 186 ? -2.622 14.460 -1.694 1.00 87.00 186 LYS A CA 1
ATOM 1434 C C . LYS A 1 186 ? -3.021 13.259 -2.543 1.00 87.00 186 LYS A C 1
ATOM 1436 O O . LYS A 1 186 ? -3.709 12.359 -2.064 1.00 87.00 186 LYS A O 1
ATOM 1441 N N . GLU A 1 187 ? -2.524 13.224 -3.771 1.00 92.62 187 GLU A N 1
ATOM 1442 C CA . GLU A 1 187 ? -2.637 12.089 -4.685 1.00 92.62 187 GLU A CA 1
ATOM 1443 C C . GLU A 1 187 ? -1.241 11.510 -4.954 1.00 92.62 187 GLU A C 1
ATOM 1445 O O . GLU A 1 187 ? -0.247 12.233 -5.021 1.00 92.62 187 GLU A O 1
ATOM 1450 N N . THR A 1 188 ? -1.124 10.189 -5.039 1.00 91.81 188 THR A N 1
ATOM 1451 C CA . THR A 1 188 ? 0.128 9.496 -5.361 1.00 91.81 188 THR A CA 1
ATOM 1452 C C . THR A 1 188 ? -0.172 8.345 -6.299 1.00 91.81 188 THR A C 1
ATOM 1454 O O . THR A 1 188 ? -0.980 7.478 -5.973 1.00 91.81 188 THR A O 1
ATOM 1457 N N . VAL A 1 189 ? 0.494 8.328 -7.450 1.00 94.38 189 VAL A N 1
ATOM 1458 C CA . VAL A 1 189 ? 0.276 7.337 -8.505 1.00 94.38 189 VAL A CA 1
ATOM 1459 C C . VAL A 1 189 ? 1.459 6.378 -8.555 1.00 94.38 189 VAL A C 1
ATOM 1461 O O . VAL A 1 189 ? 2.607 6.811 -8.633 1.00 94.38 189 VAL A O 1
ATOM 1464 N N . ALA A 1 190 ? 1.176 5.079 -8.514 1.00 94.38 190 ALA A N 1
ATOM 1465 C CA . ALA A 1 190 ? 2.152 4.016 -8.710 1.00 94.38 190 ALA A CA 1
ATOM 1466 C C . ALA A 1 190 ? 1.791 3.211 -9.961 1.00 94.38 190 ALA A C 1
ATOM 1468 O O . ALA A 1 190 ? 0.657 2.755 -10.092 1.00 94.38 190 ALA A O 1
ATOM 1469 N N . CYS A 1 191 ? 2.759 3.017 -10.854 1.00 96.00 191 CYS A N 1
ATOM 1470 C CA . CYS A 1 191 ? 2.623 2.179 -12.043 1.00 96.00 191 CYS A CA 1
ATOM 1471 C C . CYS A 1 191 ? 3.499 0.942 -11.865 1.00 96.00 191 CYS A C 1
ATOM 1473 O O . CYS A 1 191 ? 4.717 1.068 -11.739 1.00 96.00 191 CYS A O 1
ATOM 1475 N N . LEU A 1 192 ? 2.884 -0.237 -11.835 1.00 96.94 192 LEU A N 1
ATOM 1476 C CA . LEU A 1 192 ? 3.564 -1.495 -11.547 1.00 96.94 192 LEU A CA 1
ATOM 1477 C C . LEU A 1 192 ? 3.399 -2.451 -12.737 1.00 96.94 192 LEU A C 1
ATOM 1479 O O . LEU A 1 192 ? 2.276 -2.868 -13.032 1.00 96.94 192 LEU A O 1
ATOM 1483 N N . PRO A 1 193 ? 4.487 -2.804 -13.438 1.00 97.56 193 PRO A N 1
ATOM 1484 C CA . PRO A 1 193 ? 4.472 -3.890 -14.408 1.00 97.56 193 PRO A CA 1
ATOM 1485 C C . PRO A 1 193 ? 4.198 -5.226 -13.718 1.00 97.56 193 PRO A C 1
ATOM 1487 O O . PRO A 1 193 ? 4.724 -5.492 -12.639 1.00 97.56 193 PRO A O 1
ATOM 1490 N N . LEU A 1 194 ? 3.384 -6.070 -14.347 1.00 96.81 194 LEU A N 1
ATOM 1491 C CA . LEU A 1 194 ? 2.981 -7.378 -13.815 1.00 96.81 194 LEU A CA 1
ATOM 1492 C C . LEU A 1 194 ? 3.861 -8.531 -14.323 1.00 96.81 194 LEU A C 1
ATOM 1494 O O . LEU A 1 194 ? 3.573 -9.696 -14.064 1.00 96.81 194 LEU A O 1
ATOM 1498 N N . ASP A 1 195 ? 4.933 -8.219 -15.054 1.00 96.38 195 ASP A N 1
ATOM 1499 C CA . ASP A 1 195 ? 5.923 -9.164 -15.587 1.00 96.38 195 ASP A CA 1
ATOM 1500 C C . ASP A 1 195 ? 7.072 -9.462 -14.608 1.00 96.38 195 ASP A C 1
ATOM 1502 O O . ASP A 1 195 ? 8.130 -9.934 -15.028 1.00 96.38 195 ASP A O 1
ATOM 1506 N N . ALA A 1 196 ? 6.883 -9.179 -13.314 1.00 96.88 196 ALA A N 1
ATOM 1507 C CA . ALA A 1 196 ? 7.902 -9.321 -12.275 1.00 96.88 196 ALA A CA 1
ATOM 1508 C C . ALA A 1 196 ? 9.178 -8.491 -12.523 1.00 96.88 196 ALA A C 1
ATOM 1510 O O . ALA A 1 196 ? 10.230 -8.767 -11.935 1.00 96.88 196 ALA A O 1
ATOM 1511 N N . ARG A 1 197 ? 9.116 -7.465 -13.382 1.00 97.44 197 ARG A N 1
ATOM 1512 C CA . ARG A 1 197 ? 10.242 -6.553 -13.578 1.00 97.44 197 ARG A CA 1
ATOM 1513 C C . ARG A 1 197 ? 10.334 -5.539 -12.454 1.00 97.44 197 ARG A C 1
ATOM 1515 O O . ARG A 1 197 ? 9.344 -5.048 -11.918 1.00 97.44 197 ARG A O 1
ATOM 1522 N N . GLU A 1 198 ? 11.575 -5.207 -12.140 1.00 97.81 198 GLU A N 1
ATOM 1523 C CA . GLU A 1 198 ? 11.908 -4.175 -11.177 1.00 97.81 198 GLU A CA 1
ATOM 1524 C C . GLU A 1 198 ? 11.749 -2.787 -11.801 1.00 97.81 198 GLU A C 1
ATOM 1526 O O . GLU A 1 198 ? 12.308 -2.497 -12.860 1.00 97.81 198 GLU A O 1
ATOM 1531 N N . VAL A 1 199 ? 11.004 -1.917 -11.123 1.00 97.62 199 VAL A N 1
ATOM 1532 C CA . VAL A 1 199 ? 10.811 -0.518 -11.507 1.00 97.62 199 VAL A CA 1
ATOM 1533 C C . VAL A 1 199 ? 11.256 0.389 -10.378 1.00 97.62 199 VAL A C 1
ATOM 1535 O O . VAL A 1 199 ? 10.902 0.184 -9.214 1.00 97.62 199 VAL A O 1
ATOM 1538 N N . VAL A 1 200 ? 12.020 1.419 -10.738 1.00 96.88 200 VAL A N 1
ATOM 1539 C CA . VAL A 1 200 ? 12.397 2.490 -9.819 1.00 96.88 200 VAL A CA 1
ATOM 1540 C C . VAL A 1 200 ? 11.220 3.450 -9.682 1.00 96.88 200 VAL A C 1
ATOM 1542 O O . VAL A 1 200 ? 10.767 4.034 -10.665 1.00 96.88 200 VAL A O 1
ATOM 1545 N N . GLY A 1 201 ? 10.735 3.610 -8.458 1.00 92.81 201 GLY A N 1
ATOM 1546 C CA . GLY A 1 201 ? 9.655 4.519 -8.101 1.00 92.81 201 GLY A CA 1
ATOM 1547 C C . GLY A 1 201 ? 10.044 5.432 -6.945 1.00 92.81 201 GLY A C 1
ATOM 1548 O O . GLY A 1 201 ? 11.125 5.318 -6.365 1.00 92.81 201 GLY A O 1
ATOM 1549 N N . ALA A 1 202 ? 9.144 6.351 -6.605 1.00 90.25 202 ALA A N 1
ATOM 1550 C CA . ALA A 1 202 ? 9.237 7.126 -5.377 1.00 90.25 202 ALA A CA 1
ATOM 1551 C C . ALA A 1 202 ? 8.429 6.432 -4.275 1.00 90.25 202 ALA A C 1
ATOM 1553 O O . ALA A 1 202 ? 7.253 6.114 -4.450 1.00 90.25 202 ALA A O 1
ATOM 1554 N N . SER A 1 203 ? 9.064 6.217 -3.130 1.00 84.56 203 SER A N 1
ATOM 1555 C CA . SER A 1 203 ? 8.411 5.807 -1.893 1.00 84.56 203 SER A CA 1
ATOM 1556 C C . SER A 1 203 ? 7.622 6.982 -1.288 1.00 84.56 203 SER A C 1
ATOM 1558 O O . SER A 1 203 ? 7.739 8.133 -1.715 1.00 84.56 203 SER A O 1
ATOM 1560 N N . LEU A 1 204 ? 6.786 6.706 -0.283 1.00 75.50 204 LEU A N 1
ATOM 1561 C CA . LEU A 1 204 ? 5.930 7.705 0.375 1.00 75.50 204 LEU A CA 1
ATOM 1562 C C . LEU A 1 204 ? 6.722 8.818 1.083 1.00 75.50 204 LEU A C 1
ATOM 1564 O O . LEU A 1 204 ? 6.201 9.919 1.266 1.00 75.50 204 LEU A O 1
ATOM 1568 N N . ASP A 1 205 ? 7.968 8.527 1.454 1.00 80.00 205 ASP A N 1
ATOM 1569 C CA . ASP A 1 205 ? 8.952 9.451 2.026 1.00 80.00 205 ASP A CA 1
ATOM 1570 C C . ASP A 1 205 ? 9.702 10.273 0.960 1.00 80.00 205 ASP A C 1
ATOM 1572 O O . ASP A 1 205 ? 10.570 11.077 1.293 1.00 80.00 205 ASP A O 1
ATOM 1576 N N . GLY A 1 206 ? 9.384 10.080 -0.325 1.00 84.31 206 GLY A N 1
ATOM 1577 C CA . GLY A 1 206 ? 10.037 10.744 -1.452 1.00 84.31 206 GLY A CA 1
ATOM 1578 C C . GLY A 1 206 ? 11.396 10.151 -1.827 1.00 84.31 206 GLY A C 1
ATOM 1579 O O . GLY A 1 206 ? 12.020 10.624 -2.778 1.00 84.31 206 GLY A O 1
ATOM 1580 N N . ARG A 1 207 ? 11.869 9.113 -1.123 1.00 89.44 207 ARG A N 1
ATOM 1581 C CA . ARG A 1 207 ? 13.103 8.409 -1.488 1.00 89.44 207 ARG A CA 1
ATOM 1582 C C . ARG A 1 207 ? 12.848 7.469 -2.658 1.00 89.44 207 ARG A C 1
ATOM 1584 O O . ARG A 1 207 ? 11.749 6.944 -2.820 1.00 89.44 207 ARG A O 1
ATOM 1591 N N . GLN A 1 208 ? 13.872 7.232 -3.470 1.00 95.25 208 GLN A N 1
ATOM 1592 C CA . GLN A 1 208 ? 13.782 6.230 -4.527 1.00 95.25 208 GLN A CA 1
ATOM 1593 C C . GLN A 1 208 ? 13.750 4.823 -3.923 1.00 95.25 208 GLN A C 1
ATOM 1595 O O . GLN A 1 208 ? 14.511 4.508 -3.004 1.00 95.25 208 GLN A O 1
ATOM 1600 N N . CYS A 1 209 ? 12.876 3.978 -4.451 1.00 95.81 209 CYS A N 1
ATOM 1601 C CA . CYS A 1 209 ? 12.806 2.560 -4.132 1.00 95.81 209 CYS A CA 1
ATOM 1602 C C . CYS A 1 209 ? 12.658 1.743 -5.414 1.00 95.81 209 CYS A C 1
ATOM 1604 O O . CYS A 1 209 ? 12.267 2.259 -6.461 1.00 95.81 209 CYS A O 1
ATOM 1606 N N . ILE A 1 210 ? 12.976 0.459 -5.323 1.00 97.62 210 ILE A N 1
ATOM 1607 C CA . ILE A 1 210 ? 12.755 -0.507 -6.389 1.00 97.62 210 ILE A CA 1
ATOM 1608 C C . ILE A 1 210 ? 11.544 -1.344 -5.994 1.00 97.62 210 ILE A C 1
ATOM 1610 O O . ILE A 1 210 ? 11.485 -1.883 -4.888 1.00 97.62 210 ILE A O 1
ATOM 1614 N N . THR A 1 211 ? 10.581 -1.442 -6.900 1.00 97.56 211 THR A N 1
ATOM 1615 C CA . THR A 1 211 ? 9.339 -2.195 -6.714 1.00 97.56 211 THR A CA 1
ATOM 1616 C C . THR A 1 211 ? 9.230 -3.280 -7.774 1.00 97.56 211 THR A C 1
ATOM 1618 O O . THR A 1 211 ? 9.632 -3.070 -8.916 1.00 97.56 211 THR A O 1
ATOM 1621 N N . CYS A 1 212 ? 8.709 -4.444 -7.401 1.00 97.75 212 CYS A N 1
ATOM 1622 C CA . CYS A 1 212 ? 8.438 -5.551 -8.313 1.00 97.75 212 CYS A CA 1
ATOM 1623 C C . CYS A 1 212 ? 7.059 -6.122 -7.988 1.00 97.75 212 CYS A C 1
ATOM 1625 O O . CYS A 1 212 ? 6.804 -6.484 -6.838 1.00 97.75 212 CYS A O 1
ATOM 1627 N N . ALA A 1 213 ? 6.175 -6.189 -8.985 1.00 97.75 213 ALA A N 1
ATOM 1628 C CA . ALA A 1 213 ? 4.847 -6.768 -8.838 1.00 97.75 213 ALA A CA 1
ATOM 1629 C C . ALA A 1 213 ? 4.727 -8.071 -9.633 1.00 97.75 213 ALA A C 1
ATOM 1631 O O . ALA A 1 213 ? 5.136 -8.153 -10.791 1.00 97.75 213 ALA A O 1
ATOM 1632 N N . HIS A 1 214 ? 4.169 -9.098 -9.001 1.00 97.00 214 HIS A N 1
ATOM 1633 C CA . HIS A 1 214 ? 3.959 -10.406 -9.609 1.00 97.00 214 HIS A CA 1
ATOM 1634 C C . HIS A 1 214 ? 2.820 -11.156 -8.914 1.00 97.00 214 HIS A C 1
ATOM 1636 O O . HIS A 1 214 ? 2.404 -10.822 -7.803 1.00 97.00 214 HIS A O 1
ATOM 1642 N N . TRP A 1 215 ? 2.306 -12.183 -9.582 1.00 96.31 215 TRP A N 1
ATOM 1643 C CA . TRP A 1 215 ? 1.293 -13.065 -9.016 1.00 96.31 215 TRP A CA 1
ATOM 1644 C C . TRP A 1 215 ? 1.922 -14.113 -8.099 1.00 96.31 215 TRP A C 1
ATOM 1646 O O . TRP A 1 215 ? 2.872 -14.789 -8.485 1.00 96.31 215 TRP A O 1
ATOM 1656 N N . ASP A 1 216 ? 1.362 -14.259 -6.902 1.00 96.19 216 ASP A N 1
ATOM 1657 C CA . ASP A 1 216 ? 1.702 -15.287 -5.918 1.00 96.19 216 ASP A CA 1
ATOM 1658 C C . ASP A 1 216 ? 0.410 -16.044 -5.570 1.00 96.19 216 ASP A C 1
ATOM 1660 O O . ASP A 1 216 ? -0.392 -15.625 -4.727 1.00 96.19 216 ASP A O 1
ATOM 1664 N N . GLY A 1 217 ? 0.130 -17.105 -6.332 1.00 94.44 217 GLY A N 1
ATOM 1665 C CA . GLY A 1 217 ? -1.144 -17.821 -6.279 1.00 94.44 217 GLY A CA 1
ATOM 1666 C C . GLY A 1 217 ? -2.324 -16.913 -6.637 1.00 94.44 217 GLY A C 1
ATOM 1667 O O . GLY A 1 217 ? -2.433 -16.440 -7.763 1.00 94.44 217 GLY A O 1
ATOM 1668 N N . GLN A 1 218 ? -3.210 -16.671 -5.669 1.00 94.06 218 GLN A N 1
ATOM 1669 C CA . GLN A 1 218 ? -4.404 -15.830 -5.830 1.00 94.06 218 GLN A CA 1
ATOM 1670 C C . GLN A 1 218 ? -4.200 -14.377 -5.366 1.00 94.06 218 GLN A C 1
ATOM 1672 O O . GLN A 1 218 ? -5.165 -13.621 -5.269 1.00 94.06 218 GLN A O 1
ATOM 1677 N N . CYS A 1 219 ? -2.975 -13.964 -5.035 1.00 96.69 219 CYS A N 1
ATOM 1678 C CA . CYS A 1 219 ? -2.711 -12.592 -4.613 1.00 96.69 219 CYS A CA 1
ATOM 1679 C C . CYS A 1 219 ? -1.726 -11.892 -5.546 1.00 96.69 219 CYS A C 1
ATOM 1681 O O . CYS A 1 219 ? -0.767 -12.485 -6.041 1.00 96.69 219 CYS A O 1
ATOM 1683 N N . LEU A 1 220 ? -1.964 -10.602 -5.773 1.00 97.31 220 LEU A N 1
ATOM 1684 C CA . LEU A 1 220 ? -0.989 -9.734 -6.411 1.00 97.31 220 LEU A CA 1
ATOM 1685 C C . LEU A 1 220 ? -0.001 -9.279 -5.337 1.00 97.31 220 LEU A C 1
ATOM 1687 O O . LEU A 1 220 ? -0.353 -8.501 -4.445 1.00 97.31 220 LEU A O 1
ATOM 1691 N N . ARG A 1 221 ? 1.228 -9.781 -5.416 1.00 97.75 221 ARG A N 1
ATOM 1692 C CA . ARG A 1 221 ? 2.316 -9.450 -4.503 1.00 97.75 221 ARG A CA 1
ATOM 1693 C C . ARG A 1 221 ? 3.150 -8.313 -5.078 1.00 97.75 221 ARG A C 1
ATOM 1695 O O . ARG A 1 221 ? 3.465 -8.295 -6.264 1.00 97.75 221 ARG A O 1
ATOM 1702 N N . VAL A 1 222 ? 3.510 -7.367 -4.222 1.00 97.50 222 VAL A N 1
ATOM 1703 C CA . VAL A 1 222 ? 4.395 -6.245 -4.524 1.00 97.50 222 VAL A CA 1
ATOM 1704 C C . VAL A 1 222 ? 5.524 -6.254 -3.506 1.00 97.50 222 VAL A C 1
ATOM 1706 O O . VAL A 1 222 ? 5.316 -5.955 -2.328 1.00 97.50 222 VAL A O 1
ATOM 1709 N N . ASP A 1 223 ? 6.720 -6.593 -3.962 1.00 97.19 223 ASP A N 1
ATOM 1710 C CA . ASP A 1 223 ? 7.927 -6.508 -3.153 1.00 97.19 223 ASP A CA 1
ATOM 1711 C C . ASP A 1 223 ? 8.566 -5.133 -3.350 1.00 97.19 223 ASP A C 1
ATOM 1713 O O . ASP A 1 223 ? 8.679 -4.636 -4.474 1.00 97.19 223 ASP A O 1
ATOM 1717 N N . THR A 1 224 ? 8.992 -4.513 -2.251 1.00 95.81 224 THR A N 1
ATOM 1718 C CA . THR A 1 224 ? 9.741 -3.255 -2.281 1.00 95.81 224 THR A CA 1
ATOM 1719 C C . THR A 1 224 ? 11.116 -3.461 -1.659 1.00 95.81 224 THR A C 1
ATOM 1721 O O . THR A 1 224 ? 11.278 -4.144 -0.644 1.00 95.81 224 THR A O 1
ATOM 1724 N N . LYS A 1 225 ? 12.130 -2.857 -2.274 1.00 96.19 225 LYS A N 1
ATOM 1725 C CA . LYS A 1 225 ? 13.486 -2.777 -1.737 1.00 96.19 225 LYS A CA 1
ATOM 1726 C C . LYS A 1 225 ? 14.040 -1.368 -1.916 1.00 96.19 225 LYS A C 1
ATOM 1728 O O . LYS A 1 225 ? 13.608 -0.608 -2.784 1.00 96.19 225 LYS A O 1
ATOM 1733 N N . LYS A 1 226 ? 14.987 -0.998 -1.066 1.00 95.56 226 LYS A N 1
ATOM 1734 C CA . LYS A 1 226 ? 15.761 0.240 -1.204 1.00 95.56 226 LYS A CA 1
ATOM 1735 C C . LYS A 1 226 ? 16.689 0.148 -2.421 1.00 95.56 226 LYS A C 1
ATOM 1737 O O . LYS A 1 226 ? 16.914 -0.930 -2.970 1.00 95.56 226 LYS A O 1
ATOM 1742 N N . MET A 1 227 ? 17.258 1.283 -2.824 1.00 97.00 227 MET A N 1
ATOM 1743 C CA . MET A 1 227 ? 18.232 1.336 -3.926 1.00 97.00 227 MET A CA 1
ATOM 1744 C C . MET A 1 227 ? 19.508 0.520 -3.653 1.00 97.00 227 MET A C 1
ATOM 1746 O O . MET A 1 227 ? 20.162 0.095 -4.596 1.00 97.00 227 MET A O 1
ATOM 1750 N N . ASP A 1 228 ? 19.840 0.266 -2.383 1.00 96.88 228 ASP A N 1
ATOM 1751 C CA . ASP A 1 228 ? 20.947 -0.608 -1.964 1.00 96.88 228 ASP A CA 1
ATOM 1752 C C . ASP A 1 228 ? 20.613 -2.115 -2.067 1.00 96.88 228 ASP A C 1
ATOM 1754 O O . ASP A 1 228 ? 21.457 -2.962 -1.787 1.00 96.88 228 ASP A O 1
ATOM 1758 N N . GLY A 1 229 ? 19.384 -2.462 -2.467 1.00 96.06 229 GLY A N 1
ATOM 1759 C CA . GLY A 1 229 ? 18.894 -3.836 -2.554 1.00 96.06 229 GLY A CA 1
ATOM 1760 C C . GLY A 1 229 ? 18.312 -4.392 -1.251 1.00 96.06 229 GLY A C 1
ATOM 1761 O O . GLY A 1 229 ? 17.723 -5.475 -1.273 1.00 96.06 229 GLY A O 1
ATOM 1762 N N . THR A 1 230 ? 18.405 -3.662 -0.136 1.00 95.62 230 THR A N 1
ATOM 1763 C CA . THR A 1 230 ? 17.827 -4.064 1.149 1.00 95.62 230 THR A CA 1
ATOM 1764 C C . THR A 1 230 ? 16.312 -4.144 1.022 1.00 95.62 230 THR A C 1
ATOM 1766 O O . THR A 1 230 ? 15.647 -3.155 0.692 1.00 95.62 230 THR A O 1
ATOM 1769 N N . LYS A 1 231 ? 15.751 -5.327 1.289 1.00 94.75 231 LYS A N 1
ATOM 1770 C CA . LYS A 1 231 ? 14.300 -5.532 1.311 1.00 94.75 231 LYS A CA 1
ATOM 1771 C C . LYS A 1 231 ? 13.674 -4.625 2.366 1.00 94.75 231 LYS A C 1
ATOM 1773 O O . LYS A 1 231 ? 14.249 -4.421 3.428 1.00 94.75 231 LYS A O 1
ATOM 1778 N N . THR A 1 232 ? 12.518 -4.056 2.058 1.00 91.81 232 THR A N 1
ATOM 1779 C CA . THR A 1 232 ? 11.747 -3.277 3.027 1.00 91.81 232 THR A CA 1
ATOM 1780 C C . THR A 1 232 ? 10.488 -4.048 3.375 1.00 91.81 232 THR A C 1
ATOM 1782 O O . THR A 1 232 ? 10.558 -5.081 4.035 1.00 91.81 232 THR A O 1
ATOM 1785 N N . SER A 1 233 ? 9.339 -3.583 2.912 1.00 94.31 233 SER A N 1
ATOM 1786 C CA . SER A 1 233 ? 8.056 -4.219 3.137 1.00 94.31 233 SER A CA 1
ATOM 1787 C C . SER A 1 233 ? 7.615 -5.000 1.907 1.00 94.31 233 SER A C 1
ATOM 1789 O O . SER A 1 233 ? 7.966 -4.700 0.763 1.00 94.31 233 SER A O 1
ATOM 1791 N N . THR A 1 234 ? 6.814 -6.026 2.164 1.00 97.06 234 THR A N 1
ATOM 1792 C CA . THR A 1 234 ? 6.040 -6.712 1.131 1.00 97.06 234 THR A CA 1
ATOM 1793 C C . THR A 1 234 ? 4.591 -6.280 1.265 1.00 97.06 234 THR A C 1
ATOM 1795 O O . THR A 1 234 ? 4.085 -6.158 2.381 1.00 97.06 234 THR A O 1
ATOM 1798 N N . SER A 1 235 ? 3.911 -6.075 0.141 1.00 97.62 235 SER A N 1
ATOM 1799 C CA . SER A 1 235 ? 2.467 -5.868 0.113 1.00 97.62 235 SER A CA 1
ATOM 1800 C C . SER A 1 235 ? 1.776 -6.943 -0.717 1.00 97.62 235 SER A C 1
ATOM 1802 O O . SER A 1 235 ? 2.285 -7.347 -1.756 1.00 97.62 235 SER A O 1
ATOM 1804 N N . LYS A 1 236 ? 0.604 -7.397 -0.277 1.00 98.12 236 LYS A N 1
ATOM 1805 C CA . LYS A 1 236 ? -0.256 -8.329 -1.008 1.00 98.12 236 LYS A CA 1
ATOM 1806 C C . LYS A 1 236 ? -1.628 -7.708 -1.215 1.00 98.12 236 LYS A C 1
ATOM 1808 O O . LYS A 1 236 ? -2.163 -7.074 -0.307 1.00 98.12 236 LYS A O 1
ATOM 1813 N N . ARG A 1 237 ? -2.206 -7.918 -2.394 1.00 98.06 237 ARG A N 1
ATOM 1814 C CA . ARG A 1 237 ? -3.579 -7.529 -2.728 1.00 98.06 237 ARG A CA 1
ATOM 1815 C C . ARG A 1 237 ? -4.382 -8.772 -3.074 1.00 98.06 237 ARG A C 1
ATOM 1817 O O . ARG A 1 237 ? -3.961 -9.552 -3.926 1.00 98.06 237 ARG A O 1
ATOM 1824 N N . TYR A 1 238 ? -5.510 -8.962 -2.405 1.00 97.50 238 TYR A N 1
ATOM 1825 C CA . TYR A 1 238 ? -6.406 -10.100 -2.610 1.00 97.50 238 TYR A CA 1
ATOM 1826 C C . TYR A 1 238 ? -7.834 -9.739 -2.199 1.00 97.50 238 TYR A C 1
ATOM 1828 O O . TYR A 1 238 ? -8.067 -8.702 -1.579 1.00 97.50 238 TYR A O 1
ATOM 1836 N N . PHE A 1 239 ? -8.798 -10.585 -2.553 1.00 96.25 239 PHE A N 1
ATOM 1837 C CA . PHE A 1 239 ? -10.200 -10.387 -2.198 1.00 96.25 239 PHE A CA 1
ATOM 1838 C C . PHE A 1 239 ? -10.615 -11.268 -1.023 1.00 96.25 239 PHE A C 1
ATOM 1840 O O . PHE A 1 239 ? -10.236 -12.434 -0.945 1.00 96.25 239 PHE A O 1
ATOM 1847 N N . VAL A 1 240 ? -11.429 -10.707 -0.128 1.00 95.81 240 VAL A N 1
ATOM 1848 C CA . VAL A 1 240 ? -12.170 -11.450 0.899 1.00 95.81 240 VAL A CA 1
ATOM 1849 C C . VAL A 1 240 ? -13.638 -11.062 0.764 1.00 95.81 240 VAL A C 1
ATOM 1851 O O . VAL A 1 240 ? -14.038 -9.955 1.129 1.00 95.81 240 VAL A O 1
ATOM 1854 N N . GLY A 1 241 ? -14.432 -11.957 0.172 1.00 94.56 241 GLY A N 1
ATOM 1855 C CA . GLY A 1 241 ? -15.777 -11.621 -0.291 1.00 94.56 241 GLY A CA 1
ATOM 1856 C C . GLY A 1 241 ? -15.724 -10.489 -1.321 1.00 94.56 241 GLY A C 1
ATOM 1857 O O . GLY A 1 241 ? -15.032 -10.589 -2.332 1.00 94.56 241 GLY A O 1
ATOM 1858 N N . GLU A 1 242 ? -16.419 -9.391 -1.042 1.00 94.69 242 GLU A N 1
ATOM 1859 C CA . GLU A 1 242 ? -16.465 -8.211 -1.919 1.00 94.69 242 GLU A CA 1
ATOM 1860 C C . GLU A 1 242 ? -15.380 -7.171 -1.602 1.00 94.69 242 GLU A C 1
ATOM 1862 O O . GLU A 1 242 ? -15.184 -6.219 -2.359 1.00 94.69 242 GLU A O 1
ATOM 1867 N N . SER A 1 243 ? -14.656 -7.346 -0.493 1.00 96.31 243 SER A N 1
ATOM 1868 C CA . SER A 1 243 ? -13.668 -6.373 -0.027 1.00 96.31 243 SER A CA 1
ATOM 1869 C C . SER A 1 243 ? -12.296 -6.634 -0.637 1.00 96.31 243 SER A C 1
ATOM 1871 O O . SER A 1 243 ? -11.802 -7.765 -0.618 1.00 96.31 243 SER A O 1
ATOM 1873 N N . LEU A 1 244 ? -11.651 -5.573 -1.122 1.00 97.62 244 LEU A N 1
ATOM 1874 C CA . LEU A 1 244 ? -10.241 -5.601 -1.496 1.00 97.62 244 LEU A CA 1
ATOM 1875 C C . LEU A 1 244 ? -9.394 -5.471 -0.228 1.00 97.62 244 LEU A C 1
ATOM 1877 O O . LEU A 1 244 ? -9.448 -4.458 0.468 1.00 97.62 244 LEU A O 1
ATOM 1881 N N . VAL A 1 245 ? -8.586 -6.484 0.060 1.00 98.19 245 VAL A N 1
ATOM 1882 C CA . VAL A 1 245 ? -7.633 -6.474 1.167 1.00 98.19 245 VAL A CA 1
ATOM 1883 C C . VAL A 1 245 ? -6.252 -6.130 0.630 1.00 98.19 245 VAL A C 1
ATOM 1885 O O . VAL A 1 245 ? -5.736 -6.791 -0.270 1.00 98.19 245 VAL A O 1
ATOM 1888 N N . VAL A 1 246 ? -5.649 -5.092 1.204 1.00 98.19 246 VAL A N 1
ATOM 1889 C CA . VAL A 1 246 ? -4.241 -4.746 1.009 1.00 98.19 246 VAL A CA 1
ATOM 1890 C C . VAL A 1 246 ? -3.510 -5.043 2.308 1.00 98.19 246 VAL A C 1
ATOM 1892 O O . VAL A 1 246 ? -3.612 -4.301 3.285 1.00 98.19 246 VAL A O 1
ATOM 1895 N N . GLU A 1 247 ? -2.789 -6.150 2.316 1.00 98.44 247 GLU A N 1
ATOM 1896 C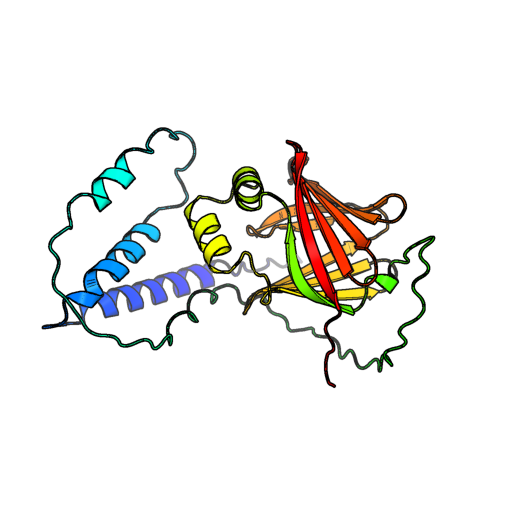 CA . GLU A 1 247 ? -1.944 -6.569 3.422 1.00 98.44 247 GLU A CA 1
ATOM 1897 C C . GLU A 1 247 ? -0.531 -6.031 3.203 1.00 98.44 247 GLU A C 1
ATOM 1899 O O . GLU A 1 247 ? -0.016 -6.039 2.083 1.00 98.44 247 GLU A O 1
ATOM 1904 N N . ALA A 1 248 ? 0.087 -5.518 4.258 1.00 97.75 248 ALA A N 1
ATOM 1905 C CA . ALA A 1 248 ? 1.484 -5.122 4.260 1.00 97.75 248 ALA A CA 1
ATOM 1906 C C . ALA A 1 248 ? 2.185 -5.773 5.445 1.00 97.75 248 ALA A C 1
ATOM 1908 O O . ALA A 1 248 ? 1.674 -5.719 6.564 1.00 97.75 248 ALA A O 1
ATOM 1909 N N . SER A 1 249 ? 3.361 -6.341 5.194 1.00 97.56 249 SER A N 1
ATOM 1910 C CA . SER A 1 249 ? 4.183 -6.983 6.215 1.00 97.56 249 SER A CA 1
ATOM 1911 C C . SER A 1 249 ? 5.581 -6.383 6.233 1.00 97.56 249 SER A C 1
ATOM 1913 O O . SER A 1 249 ? 6.167 -6.098 5.181 1.00 97.56 249 SER A O 1
ATOM 1915 N N . THR A 1 250 ? 6.102 -6.181 7.438 1.00 96.06 250 THR A N 1
ATOM 1916 C CA . THR A 1 250 ? 7.486 -5.769 7.673 1.00 96.06 250 THR A CA 1
ATOM 1917 C C . THR A 1 250 ? 8.425 -6.975 7.713 1.00 96.06 250 THR A C 1
ATOM 1919 O O . THR A 1 250 ? 7.986 -8.127 7.652 1.00 96.06 250 THR A O 1
ATOM 1922 N N . MET A 1 251 ? 9.734 -6.728 7.814 1.00 93.88 251 MET A N 1
ATOM 1923 C CA . MET A 1 251 ? 10.728 -7.803 7.893 1.00 93.88 251 MET A CA 1
ATOM 1924 C C . MET A 1 251 ? 10.673 -8.556 9.225 1.00 93.88 251 MET A C 1
ATOM 1926 O O . MET A 1 251 ? 11.011 -9.737 9.257 1.00 93.88 251 MET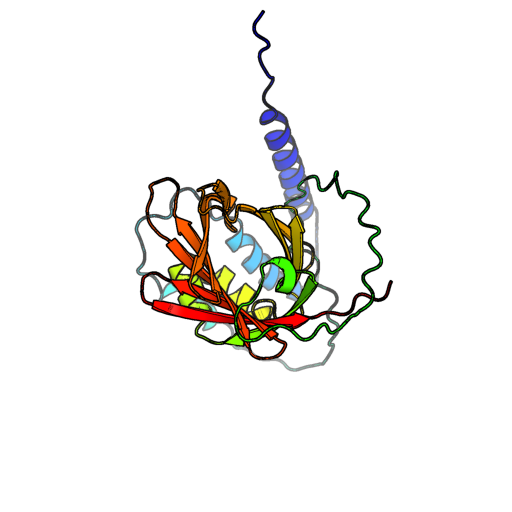 A O 1
ATOM 1930 N N . THR A 1 252 ? 10.231 -7.906 10.306 1.00 96.12 252 THR A N 1
ATOM 1931 C CA . THR A 1 252 ? 10.032 -8.561 11.610 1.00 96.12 252 THR A CA 1
ATOM 1932 C C . THR A 1 252 ? 8.737 -9.379 11.683 1.00 96.12 252 THR A C 1
ATOM 1934 O O . THR A 1 252 ? 8.527 -10.112 12.647 1.00 96.12 252 THR A O 1
ATOM 1937 N N . GLY A 1 253 ? 7.873 -9.285 10.664 1.00 96.62 253 GLY A N 1
ATOM 1938 C CA . GLY A 1 253 ? 6.609 -10.018 10.579 1.00 96.62 253 GLY A CA 1
ATOM 1939 C C . GLY A 1 253 ? 5.379 -9.240 11.057 1.00 96.62 253 GLY A C 1
ATOM 1940 O O . GLY A 1 253 ? 4.272 -9.784 11.015 1.00 96.62 253 GLY A O 1
ATOM 1941 N N . ILE A 1 254 ? 5.522 -7.969 11.456 1.00 97.69 254 ILE A N 1
ATOM 1942 C CA . ILE A 1 254 ? 4.365 -7.119 11.772 1.00 97.69 254 ILE A CA 1
ATOM 1943 C C . ILE A 1 254 ? 3.523 -6.969 10.513 1.00 97.69 254 ILE A C 1
ATOM 1945 O O . ILE A 1 254 ? 4.017 -6.557 9.464 1.00 97.69 254 ILE A O 1
ATOM 1949 N N . THR A 1 255 ? 2.240 -7.300 10.627 1.00 98.06 255 THR A N 1
ATOM 1950 C CA . THR A 1 255 ? 1.311 -7.291 9.501 1.00 98.06 255 THR A CA 1
ATOM 1951 C C . THR A 1 255 ? 0.143 -6.356 9.778 1.00 98.06 255 THR A C 1
ATOM 1953 O O . THR A 1 255 ? -0.461 -6.389 10.850 1.00 98.06 255 THR A O 1
ATOM 1956 N N . VAL A 1 256 ? -0.179 -5.528 8.786 1.00 98.44 256 VAL A N 1
ATOM 1957 C CA . VAL A 1 256 ? -1.320 -4.612 8.792 1.00 98.44 256 VAL A CA 1
ATOM 1958 C C . VAL A 1 256 ? -2.179 -4.901 7.570 1.00 98.44 256 VAL A C 1
ATOM 1960 O O . VAL A 1 256 ? -1.670 -4.976 6.451 1.00 98.44 256 VAL A O 1
ATOM 1963 N N . ARG A 1 257 ? -3.492 -5.028 7.766 1.00 98.56 257 ARG A N 1
ATOM 1964 C CA . ARG A 1 257 ? -4.462 -5.221 6.681 1.00 98.56 257 ARG A CA 1
ATOM 1965 C C . ARG A 1 257 ? -5.327 -3.989 6.528 1.00 98.56 257 ARG A C 1
ATOM 1967 O O . ARG A 1 257 ? -5.923 -3.519 7.489 1.00 98.56 257 ARG A O 1
ATOM 1974 N N . ARG A 1 258 ? -5.425 -3.486 5.305 1.00 98.44 258 ARG A N 1
ATOM 1975 C CA . ARG A 1 258 ? -6.335 -2.409 4.919 1.00 98.44 258 ARG A CA 1
ATOM 1976 C C . ARG A 1 258 ? -7.464 -3.011 4.100 1.00 98.44 258 ARG A C 1
ATOM 1978 O O . ARG A 1 258 ? -7.203 -3.622 3.067 1.00 98.44 258 ARG A O 1
ATOM 1985 N N . LEU A 1 259 ? -8.695 -2.859 4.569 1.00 98.50 259 LEU A N 1
ATOM 1986 C CA . LEU A 1 259 ? -9.882 -3.396 3.920 1.00 98.50 259 LEU A CA 1
ATOM 1987 C C . LEU A 1 259 ? -10.610 -2.261 3.213 1.00 98.50 259 LEU A C 1
ATOM 1989 O O . LEU A 1 259 ? -11.056 -1.296 3.843 1.00 98.50 259 LEU A O 1
ATOM 1993 N N . TYR A 1 260 ? -10.721 -2.397 1.901 1.00 98.19 260 TYR A N 1
ATOM 1994 C CA . TYR A 1 260 ? -11.383 -1.447 1.034 1.00 98.19 260 TYR A CA 1
ATOM 1995 C C . TYR A 1 260 ? -12.714 -2.007 0.548 1.00 98.19 260 TYR A C 1
ATOM 1997 O O . TYR A 1 260 ? -12.802 -3.174 0.164 1.00 98.19 260 TYR A O 1
ATOM 2005 N N . SER A 1 261 ? -13.729 -1.150 0.510 1.00 97.19 261 SER A N 1
ATOM 2006 C CA . SER A 1 261 ? -14.976 -1.431 -0.198 1.00 97.19 261 SER A CA 1
ATOM 2007 C C . SER A 1 261 ? -14.977 -0.713 -1.537 1.00 97.19 261 SER A C 1
ATOM 2009 O O . SER A 1 261 ? -14.431 0.389 -1.651 1.00 97.19 261 SER A O 1
ATOM 2011 N N . GLU A 1 262 ? -15.631 -1.299 -2.531 1.00 96.31 262 GLU A N 1
ATOM 2012 C CA . GLU A 1 262 ? -15.869 -0.605 -3.788 1.00 96.31 262 GLU A CA 1
ATOM 2013 C C . GLU A 1 262 ? -16.714 0.651 -3.529 1.00 96.31 262 GLU A C 1
ATOM 2015 O O . GLU A 1 262 ? -17.693 0.631 -2.778 1.00 96.31 262 GLU A O 1
ATOM 2020 N N . ARG A 1 263 ? -16.296 1.775 -4.104 1.00 93.31 263 ARG A N 1
ATOM 2021 C CA . ARG A 1 263 ? -16.980 3.055 -3.997 1.00 93.31 263 ARG A CA 1
ATOM 2022 C C . ARG A 1 263 ? -17.705 3.332 -5.296 1.00 93.31 263 ARG A C 1
ATOM 2024 O O . ARG A 1 263 ? -17.091 3.496 -6.347 1.00 93.31 263 ARG A O 1
ATOM 2031 N N . PHE A 1 264 ? -19.018 3.473 -5.202 1.00 87.94 264 PHE A N 1
ATOM 2032 C CA . PHE A 1 264 ? -19.812 3.948 -6.319 1.00 87.94 264 PHE A CA 1
ATOM 2033 C C . PHE A 1 264 ? -19.420 5.392 -6.662 1.00 87.94 264 PHE A C 1
ATOM 2035 O O . PHE A 1 264 ? -19.495 6.278 -5.806 1.00 87.94 264 PHE A O 1
ATOM 2042 N N . ARG A 1 265 ? -19.009 5.644 -7.911 1.00 72.44 265 ARG A N 1
ATOM 2043 C CA . ARG A 1 265 ? -18.967 7.004 -8.455 1.00 72.44 265 ARG A CA 1
ATOM 2044 C C . ARG A 1 265 ? -20.288 7.268 -9.180 1.00 72.44 265 ARG A C 1
ATOM 2046 O O . ARG A 1 265 ? -20.499 6.666 -10.235 1.00 72.44 265 ARG A O 1
ATOM 2053 N N . PRO A 1 266 ? -21.171 8.134 -8.650 1.00 60.06 266 PRO A N 1
ATOM 2054 C CA . PRO A 1 266 ? -22.242 8.675 -9.471 1.00 60.06 266 PRO A CA 1
ATOM 2055 C C . PRO A 1 266 ? -21.593 9.440 -10.631 1.00 60.06 266 PRO A C 1
ATOM 2057 O O . PRO A 1 266 ? -20.681 10.238 -10.405 1.00 60.06 266 PRO A O 1
ATOM 2060 N N . MET A 1 267 ? -21.997 9.098 -11.857 1.00 55.56 267 MET A N 1
ATOM 2061 C CA . MET A 1 267 ? -21.588 9.813 -13.071 1.00 55.56 267 MET A CA 1
ATOM 2062 C C . MET A 1 267 ? -22.134 11.237 -13.085 1.00 55.56 267 MET A C 1
ATOM 2064 O O . MET A 1 267 ? -23.246 11.439 -12.546 1.00 55.56 267 MET A O 1
#

Nearest PDB structures (foldseek):
  3akn-assembly1_A  TM=8.736E-01  e=7.297E-09  Rattus norvegicus
  1dc9-assembly1_A  TM=8.684E-01  e=3.253E-08  Rattus norvegicus
  5xna-assembly1_B  TM=8.345E-01  e=7.587E-07  Ramazzottius varieornatus
  2mo5-assembly1_A  TM=8.234E-01  e=8.905E-07  Homo sapiens
  5z4g-assembly2_B  TM=7.497E-01  e=4.417E-06  Ramazzottius varieornatus

Organism: Noctiluca scintillans (NCBI:txid2966)